Protein AF-A0A2P7YRA6-F1 (afdb_monomer_lite)

Organism: NCBI:txid40998

Foldseek 3Di:
DDKDWFADPPDDDDDDFDLVVVRNWTKIWDKDQDPPVPFQKIWIWMWTADPVPGIDIDIDMAGEDECPDPLLVCLLVLVLVSNVVCVVVVVDALRYAYDPPRHGSLNSNPVVHLPSLVSNLSSVVSPRDDDPVSLVSLVVCVLVVVDDPVSVVSCCSSPVPDPDDVVSNVVDDPLVCVVSVVDPDDNVVVVVVVVVVVVVVVVVVVVD

Sequence (208 aa):
MFVGYTGLPVLNKSCDFRGCRERQVPSANFEYWFPWWFASMNLKMCFKYLSSSGPQLQLSTTRRVPDTAQSISFAMQGNVEGLKYLFSQGLASPRDVSDSRGYSLMRWALYGGMHRYPTVKFLIDSGAPVDDISYENVWNFLFRGKCNEREQFGLRCITERGEGDWVEEQNFPLVHRIVFGLSSKLLAVELDETQRQSISLMSKAEQL

Secondary structure (DSSP, 8-state):
-EEEEE--TT------SHHHHHHTS-EEEEEEE--TTT-SEEEEEEEEEETTTEEEEEEEEEEEE-TT-HHHHHHHHT-HHHHHHHHHTTS--TT-EETTT--BHHHHHHHT-GGGHHHHHHHHHTT----HHHHHHHHHHHHTT-S-HHHHHHTHHHHTT-SS-HHHHTT--HHHHHHTTS--S-HHHHHHHHHHHHHHHHHHHTT-

Structure (mmCIF, N/CA/C/O backbone):
data_AF-A0A2P7YRA6-F1
#
_entry.id   AF-A0A2P7YRA6-F1
#
loop_
_atom_site.group_PDB
_atom_site.id
_atom_site.type_symbol
_atom_site.label_atom_id
_atom_site.label_alt_id
_atom_site.label_comp_id
_atom_site.label_asym_id
_atom_site.label_entity_id
_atom_site.label_seq_id
_atom_site.pdbx_PDB_ins_code
_atom_site.Cartn_x
_atom_site.Cartn_y
_atom_site.Cartn_z
_atom_site.occupancy
_atom_site.B_iso_or_equiv
_atom_site.auth_seq_id
_atom_site.auth_comp_id
_atom_site.auth_asym_id
_atom_site.auth_atom_id
_atom_site.pdbx_PDB_model_num
ATOM 1 N N . MET A 1 1 ? 12.469 -15.347 4.961 1.00 55.50 1 MET A N 1
ATOM 2 C CA . MET A 1 1 ? 11.304 -16.255 4.999 1.00 55.50 1 MET A CA 1
ATOM 3 C C . MET A 1 1 ? 10.421 -15.754 6.118 1.00 55.50 1 MET A C 1
ATOM 5 O O . MET A 1 1 ? 10.886 -15.722 7.251 1.00 55.50 1 MET A O 1
ATOM 9 N N . PHE A 1 2 ? 9.227 -15.273 5.789 1.00 65.44 2 PHE A N 1
ATOM 10 C CA . PHE A 1 2 ? 8.259 -14.789 6.770 1.00 65.44 2 PHE A CA 1
ATOM 11 C C . PHE A 1 2 ? 7.057 -15.730 6.749 1.00 65.44 2 PHE A C 1
ATOM 13 O O . PHE A 1 2 ? 6.540 -16.060 5.681 1.00 65.44 2 PHE A O 1
ATOM 20 N N . VAL A 1 3 ? 6.653 -16.199 7.928 1.00 67.56 3 VAL A N 1
ATOM 21 C CA . VAL A 1 3 ? 5.486 -17.067 8.106 1.00 67.56 3 VAL A CA 1
ATOM 22 C C . VAL A 1 3 ? 4.534 -16.351 9.048 1.00 67.56 3 VAL A C 1
ATOM 24 O O . VAL A 1 3 ? 4.906 -16.033 10.176 1.00 67.56 3 VAL A O 1
ATOM 27 N N . GLY A 1 4 ? 3.326 -16.073 8.569 1.00 64.44 4 GLY A N 1
ATOM 28 C CA . GLY A 1 4 ? 2.242 -15.499 9.356 1.00 64.44 4 GLY A CA 1
ATOM 29 C C . GLY A 1 4 ? 1.054 -16.450 9.389 1.00 64.44 4 GLY A C 1
ATOM 30 O O . GLY A 1 4 ? 0.780 -17.144 8.411 1.00 64.44 4 GLY A O 1
ATOM 31 N N . TYR A 1 5 ? 0.333 -16.484 10.502 1.00 63.09 5 TYR A N 1
ATOM 32 C CA . TYR A 1 5 ? -0.915 -17.231 10.628 1.00 63.09 5 TYR A CA 1
ATOM 33 C C . TYR A 1 5 ? -1.928 -16.411 11.429 1.00 63.09 5 TYR A C 1
ATOM 35 O O . TYR A 1 5 ? -1.548 -15.650 12.319 1.00 63.09 5 TYR A O 1
ATOM 43 N N . THR A 1 6 ? -3.213 -16.565 11.122 1.00 65.00 6 THR A N 1
ATOM 44 C CA . THR A 1 6 ? -4.323 -15.951 11.866 1.00 65.00 6 THR A CA 1
ATOM 45 C C . THR A 1 6 ? -5.430 -16.979 12.092 1.00 65.00 6 THR A C 1
ATOM 47 O O . THR A 1 6 ? -5.671 -17.823 11.233 1.00 65.00 6 THR A O 1
ATOM 50 N N . GLY A 1 7 ? -6.105 -16.912 13.245 1.00 56.12 7 GLY A N 1
ATOM 51 C CA . GLY A 1 7 ? -7.228 -17.800 13.580 1.00 56.12 7 GLY A CA 1
ATOM 52 C C . GLY A 1 7 ? -6.799 -19.221 13.965 1.00 56.12 7 GLY A C 1
ATOM 53 O O . GLY A 1 7 ? -6.964 -20.160 13.191 1.00 56.12 7 GLY A O 1
ATOM 54 N N . LEU A 1 8 ? -6.260 -19.399 15.179 1.00 55.97 8 LEU A N 1
ATOM 55 C CA . LEU A 1 8 ? -6.007 -20.733 15.738 1.00 55.97 8 LEU A CA 1
ATOM 56 C C . LEU A 1 8 ? -7.349 -21.434 16.045 1.00 55.97 8 LEU A C 1
ATOM 58 O O . LEU A 1 8 ? -8.126 -20.901 16.837 1.00 55.97 8 LEU A O 1
ATOM 62 N N . PRO A 1 9 ? -7.618 -22.643 15.514 1.00 51.62 9 PRO A N 1
ATOM 63 C CA . PRO A 1 9 ? -8.909 -23.323 15.676 1.00 51.62 9 PRO A CA 1
ATOM 64 C C . PRO A 1 9 ? -9.194 -23.842 17.099 1.00 51.62 9 PRO A C 1
ATOM 66 O O . PRO A 1 9 ? -10.286 -24.336 17.357 1.00 51.62 9 PRO A O 1
ATOM 69 N N . VAL A 1 10 ? -8.237 -23.754 18.031 1.00 54.09 10 VAL A N 1
ATOM 70 C CA . VAL A 1 10 ? -8.306 -24.445 19.336 1.00 54.09 10 VAL A CA 1
ATOM 71 C C . VAL A 1 10 ? -8.899 -23.574 20.460 1.00 54.09 10 VAL A C 1
ATOM 73 O O . VAL A 1 10 ? -9.378 -24.104 21.456 1.00 54.09 10 VAL A O 1
ATOM 76 N N . LEU A 1 11 ? -8.927 -22.245 20.309 1.00 53.97 11 LEU A N 1
ATOM 77 C CA . LEU A 1 11 ? -9.443 -21.302 21.315 1.00 53.97 11 LEU A CA 1
ATOM 78 C C . LEU A 1 11 ? -10.279 -20.219 20.628 1.00 53.97 11 LEU A C 1
ATOM 80 O O . LEU A 1 11 ? -9.812 -19.110 20.368 1.00 53.97 11 LEU A O 1
ATOM 84 N N . ASN A 1 12 ? -11.529 -20.553 20.314 1.00 52.78 12 ASN A N 1
ATOM 85 C CA . ASN A 1 12 ? -12.456 -19.601 19.717 1.00 52.78 12 ASN A CA 1
ATOM 86 C C . ASN A 1 12 ? -13.061 -18.719 20.824 1.00 52.78 12 ASN A C 1
ATOM 88 O O . ASN A 1 12 ? -13.950 -19.153 21.554 1.00 52.78 12 ASN A O 1
ATOM 92 N N . LYS A 1 13 ? -12.549 -17.495 21.000 1.00 59.62 13 LYS A N 1
ATOM 93 C CA . LYS A 1 13 ? -13.205 -16.499 21.862 1.00 59.62 13 LYS A CA 1
ATOM 94 C C . LYS A 1 13 ? -14.437 -15.953 21.137 1.00 59.62 13 LYS A C 1
ATOM 96 O O . LYS A 1 13 ? -14.357 -15.653 19.945 1.00 59.62 13 LYS A O 1
ATOM 101 N N . SER A 1 14 ? -15.560 -15.812 21.846 1.00 58.25 14 SER A N 1
ATOM 102 C CA . SER A 1 14 ? -16.738 -15.118 21.315 1.00 58.25 14 SER A CA 1
ATOM 103 C C . SER A 1 14 ? -16.337 -13.696 20.940 1.00 58.25 14 SER A C 1
ATOM 105 O O . SER A 1 14 ? -15.700 -13.003 21.736 1.00 58.25 14 SER A O 1
ATOM 107 N N . CYS A 1 15 ? -16.650 -13.291 19.712 1.00 63.59 15 CYS A N 1
ATOM 108 C CA . CYS A 1 15 ? -16.352 -11.950 19.248 1.00 63.59 15 CYS A CA 1
ATOM 109 C C . CYS A 1 15 ? -17.615 -11.219 18.831 1.00 63.59 15 CYS A C 1
ATOM 111 O O . CYS A 1 15 ? -18.355 -11.664 17.948 1.00 63.59 15 CYS A O 1
ATOM 113 N N . ASP A 1 16 ? -17.816 -10.074 19.473 1.00 66.94 16 ASP A N 1
ATOM 114 C CA . ASP A 1 16 ? -19.081 -9.350 19.426 1.00 66.94 16 ASP A CA 1
ATOM 115 C C . ASP A 1 16 ? -19.088 -8.242 18.365 1.00 66.94 16 ASP A C 1
ATOM 117 O O . ASP A 1 16 ? -20.146 -7.708 18.044 1.00 66.94 16 ASP A O 1
ATOM 121 N N . PHE A 1 17 ? -17.935 -7.927 17.760 1.00 66.44 17 PHE A N 1
ATOM 122 C CA . PHE A 1 17 ? -17.820 -6.889 16.733 1.00 66.44 17 PHE A CA 1
ATOM 123 C C . PHE A 1 17 ? -17.357 -7.430 15.374 1.00 66.44 17 PHE A C 1
ATOM 125 O O . PHE A 1 17 ? -16.643 -8.434 15.269 1.00 66.44 17 PHE A O 1
ATOM 132 N N . ARG A 1 18 ? -17.788 -6.746 14.308 1.00 58.38 18 ARG A N 1
ATOM 133 C CA . ARG A 1 18 ? -17.669 -7.203 12.916 1.00 58.38 18 ARG A CA 1
ATOM 134 C C . ARG A 1 18 ? -16.219 -7.394 12.458 1.00 58.38 18 ARG A C 1
ATOM 136 O O . ARG A 1 18 ? -15.905 -8.459 11.936 1.00 58.38 18 ARG A O 1
ATOM 143 N N . GLY A 1 19 ? -15.335 -6.431 12.731 1.00 61.72 19 GLY A N 1
ATOM 144 C CA . GLY A 1 19 ? -13.921 -6.508 12.329 1.00 61.72 19 GLY A CA 1
ATOM 145 C C . GLY A 1 19 ? -13.171 -7.701 12.936 1.00 61.72 19 GLY A C 1
ATOM 146 O O . GLY A 1 19 ? -12.272 -8.270 12.323 1.00 61.72 19 GLY A O 1
ATOM 147 N N . CYS A 1 20 ? -13.578 -8.162 14.119 1.00 66.62 20 CYS A N 1
ATOM 148 C CA . CYS A 1 20 ? -13.029 -9.380 14.706 1.00 66.62 20 CYS A CA 1
ATOM 149 C C . CYS A 1 20 ? -13.561 -10.655 14.049 1.00 66.62 20 CYS A C 1
ATOM 151 O O . CYS A 1 20 ? -12.804 -11.604 13.857 1.00 66.62 20 CYS A O 1
ATOM 153 N N . ARG A 1 21 ? -14.848 -10.682 13.683 1.00 63.88 21 ARG A N 1
ATOM 154 C CA . ARG A 1 21 ? -15.473 -11.838 13.026 1.00 63.88 21 ARG A CA 1
ATOM 155 C C . ARG A 1 21 ? -14.831 -12.125 11.665 1.00 63.88 21 ARG A C 1
ATOM 157 O O . ARG A 1 21 ? -14.620 -13.285 11.331 1.00 63.88 21 ARG A O 1
ATOM 164 N N . GLU A 1 22 ? -14.450 -11.084 10.927 1.00 62.03 22 GLU A N 1
ATOM 165 C CA . GLU A 1 22 ? -13.704 -11.212 9.665 1.00 62.03 22 GLU A CA 1
ATOM 166 C C . GLU A 1 22 ? -12.259 -11.712 9.891 1.00 62.03 22 GLU A C 1
ATOM 168 O O . GLU A 1 22 ? -11.755 -12.525 9.117 1.00 62.03 22 GLU A O 1
ATOM 173 N N . ARG A 1 23 ? -11.618 -11.341 11.011 1.00 62.38 23 ARG A N 1
ATOM 174 C CA . ARG A 1 23 ? -10.273 -11.822 11.399 1.00 62.38 23 ARG A CA 1
ATOM 175 C C . ARG A 1 23 ? -10.234 -13.251 11.962 1.00 62.38 23 ARG A C 1
ATOM 177 O O . ARG A 1 23 ? -9.147 -13.808 12.112 1.00 62.38 23 ARG A O 1
ATOM 184 N N . GLN A 1 24 ? -11.383 -13.858 12.267 1.00 64.88 24 GLN A N 1
ATOM 185 C CA . GLN A 1 24 ? -11.471 -15.251 12.729 1.00 64.88 24 GLN A CA 1
ATOM 186 C C . GLN A 1 24 ? -11.354 -16.283 11.601 1.00 64.88 24 GLN A C 1
ATOM 188 O O . GLN A 1 24 ? -11.216 -17.471 11.890 1.00 64.88 24 GLN A O 1
ATOM 193 N N . VAL A 1 25 ? -11.382 -15.858 10.332 1.00 69.50 25 VAL A N 1
ATOM 194 C CA . VAL A 1 25 ? -11.149 -16.753 9.194 1.00 69.50 25 VAL A CA 1
ATOM 195 C C . VAL A 1 25 ? -9.736 -17.342 9.314 1.00 69.50 25 VAL A C 1
ATOM 197 O O . VAL A 1 25 ? -8.763 -16.578 9.287 1.00 69.50 25 VAL A O 1
ATOM 200 N N . PRO A 1 26 ? -9.587 -18.676 9.443 1.00 74.38 26 PRO A N 1
ATOM 201 C CA . PRO A 1 26 ? -8.275 -19.298 9.527 1.00 74.38 26 PRO A CA 1
ATOM 202 C C . PRO A 1 26 ? -7.495 -18.994 8.252 1.00 74.38 26 PRO A C 1
ATOM 204 O O . PRO A 1 26 ? -7.948 -19.324 7.147 1.00 74.38 26 PRO A O 1
ATOM 207 N N . SER A 1 27 ? -6.335 -18.356 8.400 1.00 80.62 27 SER A N 1
ATOM 208 C CA . SER A 1 27 ? -5.453 -18.069 7.276 1.00 80.62 27 SER A CA 1
ATOM 209 C C . SER A 1 27 ? -3.991 -18.358 7.592 1.00 80.62 27 SER A C 1
ATOM 211 O O . SER A 1 27 ? -3.525 -18.161 8.715 1.00 80.62 27 SER A O 1
ATOM 213 N N . ALA A 1 28 ? -3.263 -18.843 6.590 1.00 82.94 28 ALA A N 1
ATOM 214 C CA . ALA A 1 28 ? -1.827 -19.058 6.645 1.00 82.94 28 ALA A CA 1
ATOM 215 C C . ALA A 1 28 ? -1.171 -18.326 5.474 1.00 82.94 28 ALA A C 1
ATOM 217 O O . ALA A 1 28 ? -1.505 -18.559 4.313 1.00 82.94 28 ALA A O 1
ATOM 218 N N . ASN A 1 29 ? -0.230 -17.442 5.791 1.00 83.94 29 ASN A N 1
ATOM 219 C CA . ASN A 1 29 ? 0.510 -16.640 4.831 1.00 83.94 29 ASN A CA 1
ATOM 220 C C . ASN A 1 29 ? 1.977 -17.053 4.859 1.00 83.94 29 ASN A C 1
ATOM 222 O O . ASN A 1 29 ? 2.645 -17.001 5.894 1.00 83.94 29 ASN A O 1
ATOM 226 N N . PHE A 1 30 ? 2.481 -17.440 3.699 1.00 85.75 30 PHE A N 1
ATOM 227 C CA . PHE A 1 30 ? 3.855 -17.844 3.499 1.00 85.75 30 PHE A CA 1
ATOM 228 C C . PHE A 1 30 ? 4.514 -16.929 2.478 1.00 85.75 30 PHE A C 1
ATOM 230 O O . PHE A 1 30 ? 4.069 -16.839 1.335 1.00 85.75 30 PHE A O 1
ATOM 237 N N . GLU A 1 31 ? 5.593 -16.267 2.883 1.00 88.81 31 GLU A N 1
ATOM 238 C CA . GLU A 1 31 ? 6.367 -15.402 2.006 1.00 88.81 31 GLU A CA 1
ATOM 239 C C . GLU A 1 31 ? 7.835 -15.840 1.963 1.00 88.81 31 GLU A C 1
ATOM 241 O O . GLU A 1 31 ? 8.574 -15.809 2.960 1.00 88.81 31 GLU A O 1
ATOM 246 N N . TYR A 1 32 ? 8.270 -16.229 0.766 1.00 87.50 32 TYR A N 1
ATOM 247 C CA . TYR A 1 32 ? 9.638 -16.629 0.483 1.00 87.50 32 TYR A CA 1
ATOM 248 C C . TYR A 1 32 ? 10.317 -15.646 -0.457 1.00 87.50 32 TYR A C 1
ATOM 250 O O . TYR A 1 32 ? 9.776 -15.256 -1.491 1.00 87.50 32 TYR A O 1
ATOM 258 N N . TRP A 1 33 ? 11.520 -15.248 -0.064 1.00 88.12 33 TRP A N 1
ATOM 259 C CA . TRP A 1 33 ? 12.344 -14.305 -0.798 1.00 88.12 33 TRP A CA 1
ATOM 260 C C . TRP A 1 33 ? 13.478 -15.095 -1.417 1.00 88.12 33 TRP A C 1
ATOM 262 O O . TRP A 1 33 ? 14.293 -15.667 -0.689 1.00 88.12 33 TRP A O 1
ATOM 272 N N . PHE A 1 34 ? 13.513 -15.148 -2.745 1.00 86.19 34 PHE A N 1
ATOM 273 C CA . PHE A 1 34 ? 14.580 -15.860 -3.425 1.00 86.19 34 PHE A CA 1
ATOM 274 C C . PHE A 1 34 ? 15.905 -15.102 -3.260 1.00 86.19 34 PHE A C 1
ATOM 276 O O . PHE A 1 34 ? 15.927 -13.865 -3.285 1.00 86.19 34 PHE A O 1
ATOM 283 N N . PRO A 1 35 ? 17.026 -15.819 -3.075 1.00 84.12 35 PRO A N 1
ATOM 284 C CA . PRO A 1 35 ? 18.340 -15.215 -3.186 1.00 84.12 35 PRO A CA 1
ATOM 285 C C . PRO A 1 35 ? 18.538 -14.605 -4.577 1.00 84.12 35 PRO A C 1
ATOM 287 O O . PRO A 1 35 ? 18.148 -15.192 -5.586 1.00 84.12 35 PRO A O 1
ATOM 290 N N . TRP A 1 36 ? 19.231 -13.471 -4.629 1.00 77.75 36 TRP A N 1
ATOM 291 C CA . TRP A 1 36 ? 19.538 -12.728 -5.857 1.00 77.75 36 TRP A CA 1
ATOM 292 C C . TRP A 1 36 ? 20.199 -13.545 -6.985 1.00 77.75 36 TRP A C 1
ATOM 294 O O . TRP A 1 36 ? 19.990 -13.238 -8.151 1.00 77.75 36 TRP A O 1
ATOM 304 N N . TRP A 1 37 ? 20.961 -14.595 -6.659 1.00 82.81 37 TRP A N 1
ATOM 305 C CA . TRP A 1 37 ? 21.647 -15.459 -7.626 1.00 82.81 37 TRP A CA 1
ATOM 306 C C . TRP A 1 37 ? 20.709 -16.473 -8.285 1.00 82.81 37 TRP A C 1
ATOM 308 O O . TRP A 1 37 ? 21.060 -17.054 -9.307 1.00 82.81 37 TRP A O 1
ATOM 318 N N . PHE A 1 38 ? 19.536 -16.705 -7.692 1.00 85.44 38 PHE A N 1
ATOM 319 C CA . PHE A 1 38 ? 18.548 -17.656 -8.183 1.00 85.44 38 PHE A CA 1
ATOM 320 C C . PHE A 1 38 ? 17.412 -16.940 -8.914 1.00 85.44 38 PHE A C 1
ATOM 322 O O . PHE A 1 38 ? 17.133 -17.240 -10.071 1.00 85.44 38 PHE A O 1
ATOM 329 N N . ALA A 1 39 ? 16.758 -15.983 -8.246 1.00 83.31 39 ALA A N 1
ATOM 330 C CA . ALA A 1 39 ? 15.678 -15.193 -8.829 1.00 83.31 39 ALA A CA 1
ATOM 331 C C . ALA A 1 39 ? 15.464 -13.878 -8.064 1.00 83.31 39 ALA A C 1
ATOM 333 O O . ALA A 1 39 ? 15.378 -13.868 -6.837 1.00 83.31 39 ALA A O 1
ATOM 334 N N . SER A 1 40 ? 15.274 -12.770 -8.783 1.00 86.44 40 SER A N 1
ATOM 335 C CA . SER A 1 40 ? 14.876 -11.472 -8.210 1.00 86.44 40 SER A CA 1
ATOM 336 C C . SER A 1 40 ? 13.355 -11.382 -8.045 1.00 86.44 40 SER A C 1
ATOM 338 O O . SER A 1 40 ? 12.680 -10.545 -8.649 1.00 86.44 40 SER A O 1
ATOM 340 N N . MET A 1 41 ? 12.793 -12.292 -7.252 1.00 86.81 41 MET A N 1
ATOM 341 C CA . MET A 1 41 ? 11.348 -12.443 -7.077 1.00 86.81 41 MET A CA 1
ATOM 342 C C . MET A 1 41 ? 11.011 -12.844 -5.639 1.00 86.81 41 MET A C 1
ATOM 344 O O . MET A 1 41 ? 11.821 -13.469 -4.954 1.00 86.81 41 MET A O 1
ATOM 348 N N . ASN A 1 42 ? 9.793 -12.530 -5.202 1.00 86.31 42 ASN A N 1
ATOM 349 C CA . ASN A 1 42 ? 9.195 -13.114 -4.004 1.00 86.31 42 ASN A CA 1
ATOM 350 C C . ASN A 1 42 ? 8.020 -14.008 -4.379 1.00 86.31 42 ASN A C 1
ATOM 352 O O . ASN A 1 42 ? 7.263 -13.697 -5.301 1.00 86.31 42 ASN A O 1
ATOM 356 N N . LEU A 1 43 ? 7.868 -15.094 -3.628 1.00 89.06 43 LEU A N 1
ATOM 357 C CA . LEU A 1 43 ? 6.738 -16.007 -3.695 1.00 89.06 43 LEU A CA 1
ATOM 358 C C . LEU A 1 43 ? 5.873 -15.805 -2.456 1.00 89.06 43 LEU A C 1
ATOM 360 O O . LEU A 1 43 ? 6.345 -16.001 -1.337 1.00 89.06 43 LEU A O 1
ATOM 364 N N . LYS A 1 44 ? 4.615 -15.427 -2.661 1.00 88.69 44 LYS A N 1
ATOM 365 C CA . LYS A 1 44 ? 3.610 -15.280 -1.611 1.00 88.69 44 LYS A CA 1
ATOM 366 C C . LYS A 1 44 ? 2.516 -16.317 -1.823 1.00 88.69 44 LYS A C 1
ATOM 368 O O . LYS A 1 44 ? 1.844 -16.310 -2.855 1.00 88.69 44 LYS A O 1
ATOM 373 N N . MET A 1 45 ? 2.339 -17.193 -0.845 1.00 87.88 45 MET A N 1
ATOM 374 C CA . MET A 1 45 ? 1.230 -18.137 -0.771 1.00 87.88 45 MET A CA 1
ATOM 375 C C . MET A 1 45 ? 0.314 -17.730 0.376 1.00 87.88 45 MET A C 1
ATOM 377 O O . MET A 1 45 ? 0.777 -17.537 1.496 1.00 87.88 45 MET A O 1
ATOM 381 N N . CYS A 1 46 ? -0.977 -17.617 0.104 1.00 87.25 46 CYS A N 1
ATOM 382 C CA . CYS A 1 46 ? -2.001 -17.361 1.104 1.00 87.25 46 CYS A CA 1
ATOM 383 C C . CYS A 1 46 ? -3.024 -18.492 1.047 1.00 87.25 46 CYS A C 1
ATOM 385 O O . CYS A 1 46 ? -3.603 -18.763 -0.004 1.00 87.25 46 CYS A O 1
ATOM 387 N N . PHE A 1 47 ? -3.230 -19.162 2.172 1.00 87.19 47 PHE A N 1
ATOM 388 C CA . PHE A 1 47 ? -4.264 -20.166 2.351 1.00 87.19 47 PHE A CA 1
ATOM 389 C C . PHE A 1 47 ? -5.336 -19.593 3.272 1.00 87.19 47 PHE A C 1
ATOM 391 O O . PHE A 1 47 ? -5.010 -19.140 4.366 1.00 87.19 47 PHE A O 1
ATOM 398 N N . LYS A 1 48 ? -6.598 -19.602 2.844 1.00 85.25 48 LYS A N 1
ATOM 399 C CA . LYS A 1 48 ? -7.753 -19.129 3.621 1.00 85.25 48 LYS A CA 1
ATOM 400 C C . LYS A 1 48 ? -8.833 -20.200 3.622 1.00 85.25 48 LYS A C 1
ATOM 402 O O . LYS A 1 48 ? -9.064 -20.829 2.594 1.00 85.25 48 LYS A O 1
ATOM 407 N N . TYR A 1 49 ? -9.530 -20.386 4.737 1.00 82.06 49 TYR A N 1
ATOM 408 C CA . TYR A 1 49 ? -10.694 -21.274 4.794 1.00 82.06 49 TYR A CA 1
ATOM 409 C C . TYR A 1 49 ? -11.973 -20.477 5.041 1.00 82.06 49 TYR A C 1
ATOM 411 O O . TYR A 1 49 ? -12.220 -20.027 6.156 1.00 82.06 49 TYR A O 1
ATOM 419 N N . LEU A 1 50 ? -12.790 -20.306 4.001 1.00 79.31 50 LEU A N 1
ATOM 420 C CA . LEU A 1 50 ? -14.046 -19.560 4.077 1.00 79.31 50 LEU A CA 1
ATOM 421 C C . LEU A 1 50 ? -15.222 -20.531 4.185 1.00 79.31 50 LEU A C 1
ATOM 423 O O . LEU A 1 50 ? -15.413 -21.364 3.305 1.00 79.31 50 LEU A O 1
ATOM 427 N N . SER A 1 51 ? -16.073 -20.384 5.201 1.00 74.88 51 SER A N 1
ATOM 428 C CA . SER A 1 51 ? -17.237 -21.267 5.392 1.00 74.88 51 SER A CA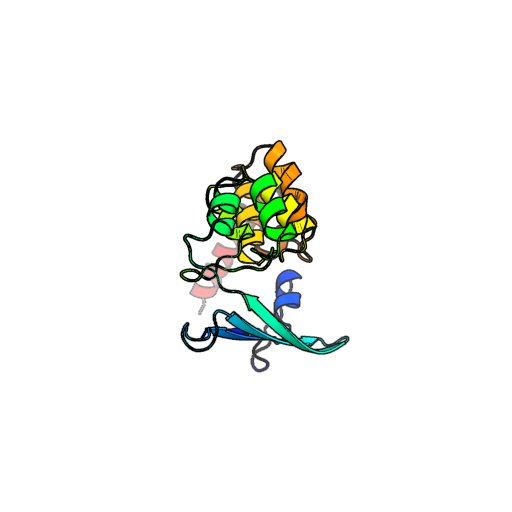 1
ATOM 429 C C . SER A 1 51 ? -18.214 -21.268 4.208 1.00 74.88 51 SER A C 1
ATOM 431 O O . SER A 1 51 ? -18.915 -22.250 3.994 1.00 74.88 51 SER A O 1
ATOM 433 N N . SER A 1 52 ? -18.263 -20.181 3.432 1.00 78.81 52 SER A N 1
ATOM 434 C CA . SER A 1 52 ? -19.147 -20.035 2.269 1.00 78.81 52 SER A CA 1
ATOM 435 C C . SER A 1 52 ? -18.577 -20.608 0.969 1.00 78.81 52 SER A C 1
ATOM 437 O O . SER A 1 52 ? -19.345 -20.950 0.077 1.00 78.81 52 SER A O 1
ATOM 439 N N . SER A 1 53 ? -17.248 -20.670 0.832 1.00 81.38 53 SER A N 1
ATOM 440 C CA . SER A 1 53 ? -16.564 -20.964 -0.443 1.00 81.38 53 SER A CA 1
ATOM 441 C C . SER A 1 53 ? -15.516 -22.080 -0.340 1.00 81.38 53 SER A C 1
ATOM 443 O O . SER A 1 53 ? -14.892 -22.428 -1.339 1.00 81.38 53 SER A O 1
ATOM 445 N N . GLY A 1 54 ? -15.312 -22.646 0.852 1.00 84.19 54 GLY A N 1
ATOM 446 C CA . GLY A 1 54 ? -14.320 -23.683 1.120 1.00 84.19 54 GLY A CA 1
ATOM 447 C C . GLY A 1 54 ? -12.875 -23.162 1.228 1.00 84.19 54 GLY A C 1
ATOM 448 O O . GLY A 1 54 ? -12.651 -21.967 1.459 1.00 84.19 54 GLY A O 1
ATOM 449 N N . PRO A 1 55 ? -11.874 -24.060 1.113 1.00 86.69 55 PRO A N 1
ATOM 450 C CA . PRO A 1 55 ? -10.464 -23.688 1.136 1.00 86.69 55 PRO A CA 1
ATOM 451 C C . PRO A 1 55 ? -10.074 -22.933 -0.140 1.00 86.69 55 PRO A C 1
ATOM 453 O O . PRO A 1 55 ? -10.309 -23.399 -1.253 1.00 86.69 55 PRO A O 1
ATOM 456 N N . GLN A 1 56 ? -9.422 -21.789 0.026 1.00 88.50 56 GLN A N 1
ATOM 457 C CA . GLN A 1 56 ? -8.858 -20.984 -1.048 1.00 88.50 56 GLN A CA 1
ATOM 458 C C . GLN A 1 56 ? -7.340 -20.921 -0.909 1.00 88.50 56 GLN A C 1
ATOM 460 O O . GLN A 1 56 ? -6.813 -20.602 0.157 1.00 88.50 56 GLN A O 1
ATOM 465 N N . LEU A 1 57 ? -6.644 -21.200 -2.010 1.00 87.31 57 LEU A N 1
ATOM 466 C CA . LEU A 1 57 ? -5.203 -21.025 -2.130 1.00 87.31 57 LEU A CA 1
ATOM 467 C C . LEU A 1 57 ? -4.926 -19.930 -3.157 1.00 87.31 57 LEU A C 1
ATOM 469 O O . LEU A 1 57 ? -5.281 -20.060 -4.327 1.00 87.31 57 LEU A O 1
ATOM 473 N N . GLN A 1 58 ? -4.259 -18.869 -2.723 1.00 89.44 58 GLN A N 1
ATOM 474 C CA . GLN A 1 58 ? -3.790 -17.800 -3.586 1.00 89.44 58 GLN A CA 1
ATOM 475 C C . GLN A 1 58 ? -2.270 -17.859 -3.685 1.00 89.44 58 GLN A C 1
ATOM 477 O O . GLN A 1 58 ? -1.558 -17.748 -2.687 1.00 89.44 58 GLN A O 1
ATOM 482 N N . LEU A 1 59 ? -1.778 -18.006 -4.913 1.00 89.44 59 LEU A N 1
ATOM 483 C CA . LEU A 1 59 ? -0.363 -17.923 -5.241 1.00 89.44 59 LEU A CA 1
ATOM 484 C C . LEU A 1 59 ? -0.100 -16.601 -5.955 1.00 89.44 59 LEU A C 1
ATOM 486 O O . LEU A 1 59 ? -0.761 -16.279 -6.940 1.00 89.44 59 LEU A O 1
ATOM 490 N N . SER A 1 60 ? 0.874 -15.839 -5.474 1.00 87.12 60 SER A N 1
ATOM 491 C CA . SER A 1 60 ? 1.300 -14.609 -6.130 1.00 87.12 60 SER A CA 1
ATOM 492 C C . SER A 1 60 ? 2.812 -14.485 -6.138 1.00 87.12 60 SER A C 1
ATOM 494 O O . SER A 1 60 ? 3.510 -14.922 -5.220 1.00 87.12 60 SER A O 1
ATOM 496 N N . THR A 1 61 ? 3.314 -13.884 -7.206 1.00 87.69 61 THR A N 1
ATOM 497 C CA . THR A 1 61 ? 4.720 -13.555 -7.359 1.00 87.69 61 THR A CA 1
ATOM 498 C C . THR A 1 61 ? 4.873 -12.057 -7.541 1.00 87.69 61 THR A C 1
ATOM 500 O O . THR A 1 61 ? 4.069 -11.405 -8.210 1.00 87.69 61 THR A O 1
ATOM 503 N N . THR A 1 62 ? 5.905 -11.493 -6.924 1.00 88.19 62 THR A N 1
ATOM 504 C CA . THR A 1 62 ? 6.243 -10.076 -7.091 1.00 88.19 62 THR A CA 1
ATOM 505 C C . THR A 1 62 ? 7.690 -9.950 -7.508 1.00 88.19 62 THR A C 1
ATOM 507 O O . THR A 1 62 ? 8.576 -10.527 -6.872 1.00 88.19 62 THR A O 1
ATOM 510 N N . ARG A 1 63 ? 7.931 -9.183 -8.569 1.00 91.12 63 ARG A N 1
ATOM 511 C CA . ARG A 1 63 ? 9.279 -8.831 -8.998 1.00 91.12 63 ARG A CA 1
ATOM 512 C C . ARG A 1 63 ? 9.921 -7.924 -7.955 1.00 91.12 63 ARG A C 1
ATOM 514 O O . ARG A 1 63 ? 9.289 -6.992 -7.454 1.00 91.12 63 ARG A O 1
ATOM 521 N N . ARG A 1 64 ? 11.182 -8.208 -7.650 1.00 91.19 64 ARG A N 1
ATOM 522 C CA . ARG A 1 64 ? 11.999 -7.383 -6.773 1.00 91.19 64 ARG A CA 1
ATOM 523 C C . ARG A 1 64 ? 12.871 -6.437 -7.578 1.00 91.19 64 ARG A C 1
ATOM 525 O O . ARG A 1 64 ? 13.440 -6.831 -8.597 1.00 91.19 64 ARG A O 1
ATOM 532 N N . VAL A 1 65 ? 12.959 -5.197 -7.113 1.00 92.94 65 VAL A N 1
ATOM 533 C CA . VAL A 1 65 ? 13.788 -4.161 -7.726 1.00 92.94 65 VAL A CA 1
ATOM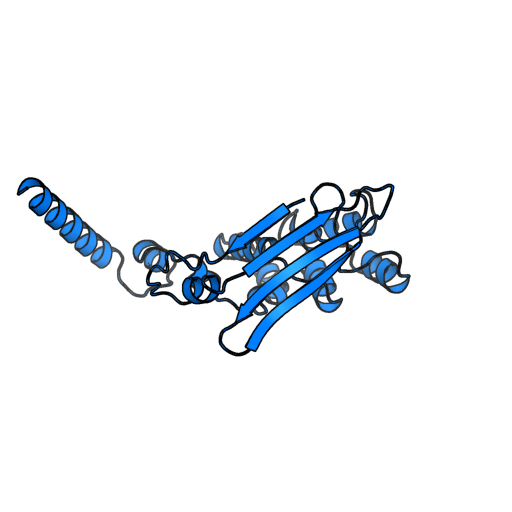 534 C C . VAL A 1 65 ? 14.706 -3.514 -6.682 1.00 92.94 65 VAL A C 1
ATOM 536 O O . VAL A 1 65 ? 14.294 -3.352 -5.528 1.00 92.94 65 VAL A O 1
ATOM 539 N N . PRO A 1 66 ? 15.927 -3.101 -7.067 1.00 92.12 66 PRO A N 1
ATOM 540 C CA . PRO A 1 66 ? 16.812 -2.361 -6.176 1.00 92.12 66 PRO A CA 1
ATOM 541 C C . PRO A 1 66 ? 16.165 -1.059 -5.707 1.00 92.12 66 PRO A C 1
ATOM 543 O O . PRO A 1 66 ? 15.455 -0.417 -6.477 1.00 92.12 66 PRO A O 1
ATOM 546 N N . ASP A 1 67 ? 16.481 -0.605 -4.494 1.00 90.69 67 ASP A N 1
ATOM 547 C CA . ASP A 1 67 ? 15.990 0.678 -3.958 1.00 90.69 67 ASP A CA 1
ATOM 548 C C . ASP A 1 67 ? 16.376 1.892 -4.834 1.00 90.69 67 ASP A C 1
ATOM 550 O O . ASP A 1 67 ? 15.732 2.936 -4.780 1.00 90.69 67 ASP A O 1
ATOM 554 N N . THR A 1 68 ? 17.414 1.752 -5.665 1.00 92.88 68 THR A N 1
ATOM 555 C CA . THR A 1 68 ? 17.876 2.758 -6.633 1.00 92.88 68 THR A CA 1
ATOM 556 C C . THR A 1 68 ? 17.127 2.721 -7.969 1.00 92.88 68 THR A C 1
ATOM 558 O O . THR A 1 68 ? 17.431 3.513 -8.863 1.00 92.88 68 THR A O 1
ATOM 561 N N . ALA A 1 69 ? 16.159 1.815 -8.139 1.00 94.81 69 ALA A N 1
ATOM 562 C CA . ALA A 1 69 ? 15.381 1.706 -9.365 1.00 94.81 69 ALA A CA 1
ATOM 563 C C . ALA A 1 69 ? 14.605 3.000 -9.658 1.00 94.81 69 ALA A C 1
ATOM 565 O O . ALA A 1 69 ? 14.024 3.627 -8.769 1.00 94.81 69 ALA A O 1
ATOM 566 N N . GLN A 1 70 ? 14.536 3.367 -10.941 1.00 96.50 70 GLN A N 1
ATOM 567 C CA . GLN A 1 70 ? 13.816 4.563 -11.392 1.00 96.50 70 GLN A CA 1
ATOM 568 C C . GLN A 1 70 ? 12.327 4.522 -11.027 1.00 96.50 70 GLN A C 1
ATOM 570 O O . GLN A 1 70 ? 11.743 5.554 -10.722 1.00 96.50 70 GLN A O 1
ATOM 575 N N . SER A 1 71 ? 11.708 3.338 -10.999 1.00 96.19 71 SER A N 1
ATOM 576 C CA . SER A 1 71 ? 10.313 3.193 -10.573 1.00 96.19 71 SER A CA 1
ATOM 577 C C . SER A 1 71 ? 10.100 3.621 -9.119 1.00 96.19 71 SER A C 1
ATOM 579 O O . SER A 1 71 ? 9.115 4.294 -8.823 1.00 96.19 71 SER A O 1
ATOM 581 N N . ILE A 1 72 ? 11.037 3.305 -8.220 1.00 95.81 72 ILE A N 1
ATOM 582 C CA . ILE A 1 72 ? 10.975 3.727 -6.815 1.00 95.81 72 ILE A CA 1
ATOM 583 C C . ILE A 1 72 ? 11.183 5.235 -6.707 1.00 95.81 72 ILE A C 1
ATOM 585 O O . ILE A 1 72 ? 10.384 5.914 -6.060 1.00 95.81 72 ILE A O 1
ATOM 589 N N . SER A 1 73 ? 12.207 5.779 -7.371 1.00 95.94 73 SER A N 1
ATOM 590 C CA . SER A 1 73 ? 12.475 7.219 -7.307 1.00 95.94 73 SER A CA 1
ATOM 591 C C . SER A 1 73 ? 11.310 8.034 -7.876 1.00 95.94 73 SER A C 1
ATOM 593 O O . SER A 1 73 ? 10.884 9.007 -7.252 1.00 95.94 73 SER A O 1
ATOM 595 N N . PHE A 1 74 ? 10.720 7.601 -8.993 1.00 97.06 74 PHE A N 1
ATOM 596 C CA . PHE A 1 74 ? 9.548 8.242 -9.583 1.00 97.06 74 PHE A CA 1
ATOM 597 C C . PHE A 1 74 ? 8.311 8.124 -8.695 1.00 97.06 74 PHE A C 1
ATOM 599 O O . PHE A 1 74 ? 7.587 9.110 -8.560 1.00 97.06 74 PHE A O 1
ATOM 606 N N . ALA A 1 75 ? 8.089 6.983 -8.035 1.00 96.44 75 ALA A N 1
ATOM 607 C CA . ALA A 1 75 ? 6.999 6.841 -7.073 1.00 96.44 75 ALA A CA 1
ATOM 608 C C . ALA A 1 75 ? 7.157 7.808 -5.886 1.00 96.44 75 ALA A C 1
ATOM 610 O O . ALA A 1 75 ? 6.224 8.546 -5.575 1.00 96.44 75 ALA A O 1
ATOM 611 N N . MET A 1 76 ? 8.349 7.884 -5.284 1.00 95.25 76 MET A N 1
ATOM 612 C CA . MET A 1 76 ? 8.637 8.802 -4.171 1.00 95.25 76 MET A CA 1
ATOM 613 C C . MET A 1 76 ? 8.506 10.282 -4.566 1.00 95.25 76 MET A C 1
ATOM 615 O O . MET A 1 76 ? 8.015 11.108 -3.794 1.00 95.25 76 MET A O 1
ATOM 619 N N . GLN A 1 77 ? 8.949 10.637 -5.774 1.00 95.38 77 GLN A N 1
ATOM 620 C CA . GLN A 1 77 ? 8.896 12.011 -6.288 1.00 95.38 77 GLN A CA 1
ATOM 621 C C . GLN A 1 77 ? 7.512 12.396 -6.826 1.00 95.38 77 GLN A C 1
ATOM 623 O O . GLN A 1 77 ? 7.245 13.576 -7.051 1.00 95.38 77 GLN A O 1
ATOM 628 N N . GLY A 1 78 ? 6.629 11.421 -7.031 1.00 95.69 78 GLY A N 1
ATOM 629 C CA . GLY A 1 78 ? 5.329 11.607 -7.657 1.00 95.69 78 GLY A CA 1
ATOM 630 C C . GLY A 1 78 ? 5.371 11.839 -9.169 1.00 95.69 78 GLY A C 1
ATOM 631 O O . GLY A 1 78 ? 4.481 12.484 -9.721 1.00 95.69 78 GLY A O 1
ATOM 632 N N . ASN A 1 79 ? 6.403 11.341 -9.852 1.00 97.00 79 ASN A N 1
ATOM 633 C CA . ASN A 1 79 ? 6.561 11.467 -11.299 1.00 97.00 79 ASN A CA 1
ATOM 634 C C . ASN A 1 79 ? 5.703 10.422 -12.039 1.00 97.00 79 ASN A C 1
ATOM 636 O O . ASN A 1 79 ? 6.173 9.345 -12.410 1.00 97.00 79 ASN A O 1
ATOM 640 N N . VAL A 1 80 ? 4.426 10.751 -12.244 1.00 97.44 80 VAL A N 1
ATOM 641 C CA . VAL A 1 80 ? 3.453 9.876 -12.921 1.00 97.44 80 VAL A CA 1
ATOM 642 C C . VAL A 1 80 ? 3.833 9.608 -14.376 1.00 97.44 80 VAL A C 1
ATOM 644 O O . VAL A 1 80 ? 3.721 8.474 -14.828 1.00 97.44 80 VAL A O 1
ATOM 647 N N . GLU A 1 81 ? 4.317 10.614 -15.103 1.00 97.88 81 GLU A N 1
ATOM 648 C CA . GLU A 1 81 ? 4.689 10.452 -16.514 1.00 97.88 81 GLU A CA 1
ATOM 649 C C . GLU A 1 81 ? 5.897 9.523 -16.681 1.00 97.88 81 GLU A C 1
ATOM 651 O O . GLU A 1 81 ? 5.897 8.647 -17.546 1.00 97.88 81 GLU A O 1
ATOM 656 N N . GLY A 1 82 ? 6.883 9.627 -15.786 1.00 97.50 82 GLY A N 1
ATOM 657 C CA . GLY A 1 82 ? 8.003 8.690 -15.731 1.00 97.50 82 GLY A CA 1
ATOM 658 C C . GLY A 1 82 ? 7.546 7.254 -15.460 1.00 97.50 82 GLY A C 1
ATOM 659 O O . GLY A 1 82 ? 8.007 6.326 -16.122 1.00 97.50 82 GLY A O 1
ATOM 660 N N . LEU A 1 83 ? 6.600 7.055 -14.536 1.00 97.69 83 LEU A N 1
ATOM 661 C CA . LEU A 1 83 ? 6.041 5.725 -14.269 1.00 97.69 83 LEU A CA 1
ATOM 662 C C . LEU A 1 83 ? 5.243 5.177 -15.457 1.00 97.69 83 LEU A C 1
ATOM 664 O O . LEU A 1 83 ? 5.435 4.018 -15.819 1.00 97.69 83 LEU A O 1
ATOM 668 N N . LYS A 1 84 ? 4.402 5.999 -16.100 1.00 97.75 84 LYS A N 1
ATOM 669 C CA . LYS A 1 84 ? 3.681 5.623 -17.328 1.00 97.75 84 LYS A CA 1
ATOM 670 C C . LYS A 1 84 ? 4.644 5.143 -18.405 1.00 97.75 84 LYS A C 1
ATOM 672 O O . LYS A 1 84 ? 4.418 4.089 -18.995 1.00 97.75 84 LYS A O 1
ATOM 677 N N . TYR A 1 85 ? 5.730 5.885 -18.622 1.00 97.81 85 TYR A N 1
ATOM 678 C CA . TYR A 1 85 ? 6.766 5.493 -19.569 1.00 97.81 85 TYR A CA 1
ATOM 679 C C . TYR A 1 85 ? 7.362 4.129 -19.200 1.00 97.81 85 TYR A C 1
ATOM 681 O O . TYR A 1 85 ? 7.309 3.208 -20.014 1.00 97.81 85 TYR A O 1
ATOM 689 N N . LEU A 1 86 ? 7.833 3.950 -17.960 1.00 97.25 86 LEU A N 1
ATOM 690 C CA . LEU A 1 86 ? 8.436 2.685 -17.524 1.00 97.25 86 LEU A CA 1
ATOM 691 C C . LEU A 1 86 ? 7.479 1.491 -17.643 1.00 97.25 86 LEU A C 1
ATOM 693 O O . LEU A 1 86 ? 7.910 0.415 -18.056 1.00 97.25 86 LEU A O 1
ATOM 697 N N . PHE A 1 87 ? 6.199 1.671 -17.308 1.00 96.75 87 PHE A N 1
ATOM 698 C CA . PHE A 1 87 ? 5.188 0.617 -17.425 1.00 96.75 87 PHE A CA 1
ATOM 699 C C . PHE A 1 87 ? 4.885 0.293 -18.890 1.00 96.75 87 PHE A C 1
ATOM 701 O O . PHE A 1 87 ? 4.825 -0.880 -19.249 1.00 96.75 87 PHE A O 1
ATOM 708 N N . SER A 1 88 ? 4.776 1.307 -19.758 1.00 96.69 88 SER A N 1
ATOM 709 C CA . SER A 1 88 ? 4.535 1.107 -21.196 1.00 96.69 88 SER A CA 1
ATOM 710 C C . SER A 1 88 ? 5.669 0.354 -21.897 1.00 96.69 88 SER A C 1
ATOM 712 O O . SER A 1 88 ? 5.421 -0.414 -22.820 1.00 96.69 88 SER A O 1
ATOM 714 N N . GLN A 1 89 ? 6.908 0.553 -21.436 1.00 96.56 89 GLN A N 1
ATOM 715 C CA . GLN A 1 89 ? 8.098 -0.108 -21.971 1.00 96.56 89 GLN A CA 1
ATOM 716 C C . GLN A 1 89 ? 8.385 -1.461 -21.296 1.00 96.56 89 GLN A C 1
ATOM 718 O O . GLN A 1 89 ? 9.379 -2.106 -21.619 1.00 96.56 89 GLN A O 1
ATOM 723 N N . GLY A 1 90 ? 7.570 -1.884 -20.321 1.00 93.56 90 GLY A N 1
ATOM 724 C CA . GLY A 1 90 ? 7.801 -3.115 -19.557 1.00 93.56 90 GLY A CA 1
ATOM 725 C C . GLY A 1 90 ? 9.055 -3.091 -18.670 1.00 93.56 90 GLY A C 1
ATOM 726 O O . GLY A 1 90 ? 9.518 -4.139 -18.228 1.00 93.56 90 GLY A O 1
ATOM 727 N N . LEU A 1 91 ? 9.618 -1.909 -18.393 1.00 94.06 91 LEU A N 1
ATOM 728 C CA . LEU A 1 91 ? 10.820 -1.735 -17.563 1.00 94.06 91 LEU A CA 1
ATOM 729 C C . LEU A 1 91 ? 10.501 -1.787 -16.058 1.00 94.06 91 LEU A C 1
ATOM 731 O O . LEU A 1 91 ? 11.352 -2.139 -15.230 1.00 94.06 91 LEU A O 1
ATOM 735 N N . ALA A 1 92 ? 9.263 -1.450 -15.703 1.00 95.56 92 ALA A N 1
ATOM 736 C CA . ALA A 1 92 ? 8.733 -1.538 -14.351 1.00 95.56 92 ALA A CA 1
ATOM 737 C C . ALA A 1 92 ? 7.326 -2.136 -14.346 1.00 95.56 92 ALA A C 1
ATOM 739 O O . ALA A 1 92 ? 6.620 -2.112 -15.353 1.00 95.56 92 ALA A O 1
ATOM 740 N N . SER A 1 93 ? 6.920 -2.645 -13.188 1.00 94.44 93 SER A N 1
ATOM 741 C CA . SER A 1 93 ? 5.575 -3.147 -12.934 1.00 94.44 93 SER A CA 1
ATOM 742 C C . SER A 1 93 ? 4.933 -2.376 -11.780 1.00 94.44 93 SER A C 1
ATOM 744 O O . SER A 1 93 ? 5.608 -2.084 -10.790 1.00 94.44 93 SER A O 1
ATOM 746 N N . PRO A 1 94 ? 3.615 -2.113 -11.825 1.00 94.38 94 PRO A N 1
ATOM 747 C CA . PRO A 1 94 ? 2.877 -1.543 -10.694 1.00 94.38 94 PRO A CA 1
ATOM 748 C C . PRO A 1 94 ? 2.922 -2.430 -9.434 1.00 94.38 94 PRO A C 1
ATOM 750 O O . PRO A 1 94 ? 2.590 -1.969 -8.344 1.00 94.38 94 PRO A O 1
ATOM 753 N N . ARG A 1 95 ? 3.342 -3.696 -9.568 1.00 92.56 95 ARG A N 1
ATOM 754 C CA . ARG A 1 95 ? 3.497 -4.673 -8.476 1.00 92.56 95 ARG A CA 1
ATOM 755 C C . ARG A 1 95 ? 4.941 -4.842 -7.998 1.00 92.56 95 ARG A C 1
ATOM 757 O O . ARG A 1 95 ? 5.192 -5.727 -7.182 1.00 92.56 95 ARG A O 1
ATOM 764 N N . ASP A 1 96 ? 5.877 -4.049 -8.520 1.00 93.44 96 ASP A N 1
ATOM 765 C CA . ASP A 1 96 ? 7.277 -4.103 -8.097 1.00 93.44 96 ASP A CA 1
ATOM 766 C C . ASP A 1 96 ? 7.404 -3.776 -6.601 1.00 93.44 96 ASP A C 1
ATOM 768 O O . ASP A 1 96 ? 6.732 -2.880 -6.073 1.00 93.44 96 ASP A O 1
ATOM 772 N N . VAL A 1 97 ? 8.297 -4.504 -5.929 1.00 93.06 97 VAL A N 1
ATOM 773 C CA . VAL A 1 97 ? 8.632 -4.301 -4.516 1.00 93.06 97 VAL A CA 1
ATOM 774 C C . VAL A 1 97 ? 10.128 -4.081 -4.341 1.00 93.06 97 VAL A C 1
ATOM 776 O O . VAL A 1 97 ? 10.943 -4.660 -5.061 1.00 93.06 97 VAL A O 1
ATOM 779 N N . SER A 1 98 ? 10.496 -3.242 -3.377 1.00 92.25 98 SER A N 1
ATOM 780 C CA . SER A 1 98 ? 11.896 -2.905 -3.139 1.00 92.25 98 SER A CA 1
ATOM 781 C C . SER A 1 98 ? 12.657 -4.015 -2.417 1.00 92.25 98 SER A C 1
ATOM 783 O O . SER A 1 98 ? 12.120 -4.689 -1.537 1.00 92.25 98 SER A O 1
ATOM 785 N N . ASP A 1 99 ? 13.927 -4.186 -2.769 1.00 88.38 99 ASP A N 1
ATOM 786 C CA . ASP A 1 99 ? 14.777 -5.260 -2.257 1.00 88.38 99 ASP A CA 1
ATOM 787 C C . ASP A 1 99 ? 15.015 -5.206 -0.748 1.00 88.38 99 ASP A C 1
ATOM 789 O O . ASP A 1 99 ? 15.077 -6.252 -0.102 1.00 88.38 99 ASP A O 1
ATOM 793 N N . SER A 1 100 ? 15.192 -4.009 -0.186 1.00 85.00 100 SER A N 1
ATOM 794 C CA . SER A 1 100 ? 15.613 -3.866 1.213 1.00 85.00 100 SER A CA 1
ATOM 795 C C . SER A 1 100 ? 14.452 -4.024 2.196 1.00 85.00 100 SER A C 1
ATOM 797 O O . SER A 1 100 ? 14.584 -4.677 3.229 1.00 85.00 100 SER A O 1
ATOM 799 N N . ARG A 1 101 ? 13.307 -3.411 1.874 1.00 84.12 101 ARG A N 1
ATOM 800 C CA . ARG A 1 101 ? 12.153 -3.257 2.771 1.00 84.12 101 ARG A CA 1
ATOM 801 C C . ARG A 1 101 ? 10.920 -4.025 2.306 1.00 84.12 101 ARG A C 1
ATOM 803 O O . ARG A 1 101 ? 9.953 -4.106 3.056 1.00 84.12 101 ARG A O 1
ATOM 810 N N . GLY A 1 102 ? 10.915 -4.548 1.079 1.00 87.88 102 GLY A N 1
ATOM 811 C CA . GLY A 1 102 ? 9.734 -5.179 0.484 1.00 87.88 102 GLY A CA 1
ATOM 812 C C . GLY A 1 102 ? 8.603 -4.188 0.205 1.00 87.88 102 GLY A C 1
ATOM 813 O O . GLY A 1 102 ? 7.446 -4.588 0.101 1.00 87.88 102 GLY A O 1
ATOM 814 N N . TYR A 1 103 ? 8.905 -2.889 0.129 1.00 91.94 103 TYR A N 1
ATOM 815 C CA . TYR A 1 103 ? 7.892 -1.850 -0.041 1.00 91.94 103 TYR A CA 1
ATOM 816 C C . TYR A 1 103 ? 7.427 -1.801 -1.492 1.00 91.94 103 TYR A C 1
ATOM 818 O O . TYR A 1 103 ? 8.251 -1.736 -2.404 1.00 91.94 103 TYR A O 1
ATOM 826 N N . SER A 1 104 ? 6.110 -1.799 -1.694 1.00 93.19 104 SER A N 1
ATOM 827 C CA . SER A 1 104 ? 5.503 -1.555 -3.002 1.00 93.19 104 SER A CA 1
ATOM 828 C C . SER A 1 104 ? 5.757 -0.119 -3.466 1.00 93.19 104 SER A C 1
ATOM 830 O O . SER A 1 104 ? 6.021 0.777 -2.656 1.00 93.19 104 SER A O 1
ATOM 832 N N . LEU A 1 105 ? 5.612 0.133 -4.769 1.00 95.12 105 LEU A N 1
ATOM 833 C CA . LEU A 1 105 ? 5.666 1.497 -5.310 1.00 95.12 105 LEU A CA 1
ATOM 834 C C . LEU A 1 105 ? 4.654 2.435 -4.629 1.00 95.12 105 LEU A C 1
ATOM 836 O O . LEU A 1 105 ? 4.952 3.606 -4.404 1.00 95.12 105 LEU A O 1
ATOM 840 N N . MET A 1 106 ? 3.485 1.923 -4.234 1.00 94.44 106 MET A N 1
ATOM 841 C CA . MET A 1 106 ? 2.486 2.716 -3.515 1.00 94.44 106 MET A CA 1
ATOM 842 C C . MET A 1 106 ? 2.962 3.120 -2.124 1.00 94.44 106 MET A C 1
ATOM 844 O O . MET A 1 106 ? 2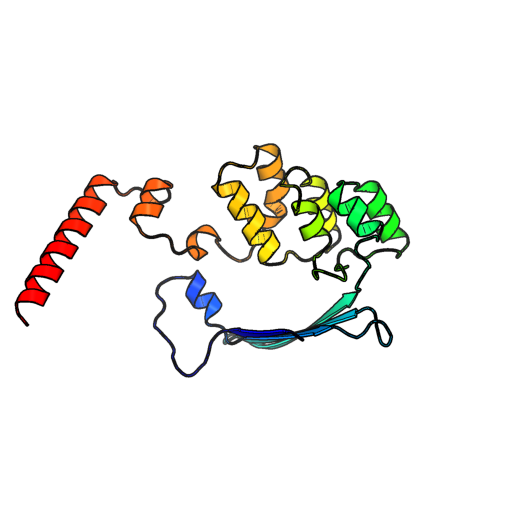.838 4.284 -1.744 1.00 94.44 106 MET A O 1
ATOM 848 N N . ARG A 1 107 ? 3.584 2.196 -1.390 1.00 93.81 107 ARG A N 1
ATOM 849 C CA . ARG A 1 107 ? 4.153 2.501 -0.080 1.00 93.81 107 ARG A CA 1
ATOM 850 C C . ARG A 1 107 ? 5.271 3.536 -0.171 1.00 93.81 107 ARG A C 1
ATOM 852 O O . ARG A 1 107 ? 5.368 4.399 0.695 1.00 93.81 107 ARG A O 1
ATOM 859 N N . TRP A 1 108 ? 6.068 3.499 -1.239 1.00 95.06 108 TRP A N 1
ATOM 860 C CA . TRP A 1 108 ? 7.063 4.533 -1.528 1.00 95.06 108 TRP A CA 1
ATOM 861 C C . TRP A 1 108 ? 6.445 5.892 -1.858 1.00 95.06 108 TRP A C 1
ATOM 863 O O . TRP A 1 108 ? 6.939 6.907 -1.369 1.00 95.06 108 TRP A O 1
ATOM 873 N N . ALA A 1 109 ? 5.347 5.927 -2.618 1.00 95.31 109 ALA A N 1
ATOM 874 C CA . ALA A 1 109 ? 4.621 7.166 -2.898 1.00 95.31 109 ALA A CA 1
ATOM 875 C C . ALA A 1 109 ? 4.051 7.809 -1.619 1.00 95.31 109 ALA A C 1
ATOM 877 O O . ALA A 1 109 ? 4.063 9.031 -1.489 1.00 95.31 109 ALA A O 1
ATOM 878 N N . LEU A 1 110 ? 3.612 6.992 -0.656 1.00 94.56 110 LEU A N 1
ATOM 879 C CA . LEU A 1 110 ? 3.077 7.439 0.637 1.00 94.56 110 LEU A CA 1
ATOM 880 C C . LEU A 1 110 ? 4.157 7.702 1.704 1.00 94.56 110 LEU A C 1
ATOM 882 O O . LEU A 1 110 ? 3.858 8.276 2.751 1.00 94.56 110 LEU A O 1
ATOM 886 N N . TYR A 1 111 ? 5.410 7.292 1.471 1.00 90.88 111 TYR A N 1
ATOM 887 C CA . TYR A 1 111 ? 6.482 7.341 2.475 1.00 90.88 111 TYR A CA 1
ATOM 888 C C . TYR A 1 111 ? 6.791 8.769 2.947 1.00 90.88 111 TYR A C 1
ATOM 890 O O . TYR A 1 111 ? 7.053 8.997 4.125 1.00 90.88 111 TYR A O 1
ATOM 898 N N . GLY A 1 112 ? 6.737 9.737 2.027 1.00 84.88 112 GLY A N 1
ATOM 899 C CA . GLY A 1 112 ? 6.963 11.159 2.306 1.00 84.88 112 GLY A CA 1
ATOM 900 C C . GLY A 1 112 ? 5.710 11.939 2.721 1.00 84.88 112 GLY A C 1
ATOM 901 O O . GLY A 1 112 ? 5.780 13.162 2.812 1.00 84.88 112 GLY A O 1
ATOM 902 N N . GLY A 1 113 ? 4.570 11.269 2.928 1.00 89.06 113 GLY A N 1
ATOM 903 C CA . GLY A 1 113 ? 3.277 11.887 3.234 1.00 89.06 113 GLY A CA 1
ATOM 904 C C . GLY A 1 113 ? 2.233 11.719 2.123 1.00 89.06 113 GLY A C 1
ATOM 905 O O . GLY A 1 113 ? 2.432 11.000 1.147 1.00 89.06 113 GLY A O 1
ATOM 906 N N . MET A 1 114 ? 1.097 12.404 2.279 1.00 93.44 114 MET A N 1
ATOM 907 C CA . MET A 1 114 ? -0.121 12.182 1.476 1.00 93.44 114 MET A CA 1
ATOM 908 C C . MET A 1 114 ? -0.190 13.032 0.196 1.00 93.44 114 MET A C 1
ATOM 910 O O . MET A 1 114 ? -1.042 12.817 -0.666 1.00 93.44 114 MET A O 1
ATOM 914 N N . HIS A 1 115 ? 0.764 13.949 0.013 1.00 93.50 115 HIS A N 1
ATOM 915 C CA . HIS A 1 115 ? 0.825 14.888 -1.113 1.00 93.50 115 HIS A CA 1
ATOM 916 C C . HIS A 1 115 ? 0.932 14.210 -2.492 1.00 93.50 115 HIS A C 1
ATOM 918 O O . HIS A 1 115 ? 0.601 14.814 -3.511 1.00 93.50 115 HIS A O 1
ATOM 924 N N . ARG A 1 116 ? 1.399 12.955 -2.550 1.00 94.62 116 ARG A N 1
ATOM 925 C CA . ARG A 1 116 ? 1.561 12.184 -3.797 1.00 94.62 116 ARG A CA 1
ATOM 926 C C . ARG A 1 116 ? 0.318 11.370 -4.173 1.00 94.62 116 ARG A C 1
ATOM 928 O O . ARG A 1 116 ? 0.418 10.415 -4.942 1.00 94.62 116 ARG A O 1
ATOM 935 N N . TYR A 1 117 ? -0.864 11.770 -3.699 1.00 94.12 117 TYR A N 1
ATOM 936 C CA . TYR A 1 117 ? -2.136 11.130 -4.048 1.00 94.12 117 TYR A CA 1
ATOM 937 C C . TYR A 1 117 ? -2.391 10.960 -5.565 1.00 94.12 117 TYR A C 1
ATOM 939 O O . TYR A 1 117 ? -2.991 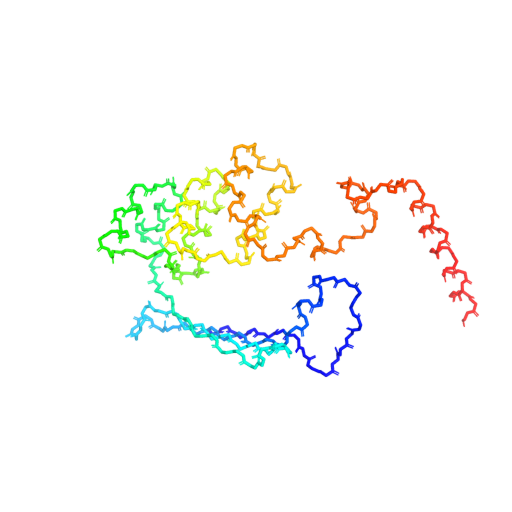9.945 -5.923 1.00 94.12 117 TYR A O 1
ATOM 947 N N . PRO A 1 118 ? -1.926 11.834 -6.495 1.00 95.44 118 PRO A N 1
ATOM 948 C CA . PRO A 1 118 ? -2.111 11.582 -7.929 1.00 95.44 118 PRO A CA 1
ATOM 949 C C . PRO A 1 118 ? -1.351 10.338 -8.402 1.00 95.44 118 PRO A C 1
ATOM 951 O O . PRO A 1 118 ? -1.836 9.583 -9.240 1.00 95.44 118 PRO A O 1
ATOM 954 N N . THR A 1 119 ? -0.168 10.103 -7.835 1.00 96.50 119 THR A N 1
ATOM 955 C CA . THR A 1 119 ? 0.666 8.935 -8.127 1.00 96.50 119 THR A CA 1
ATOM 956 C C . THR A 1 119 ? 0.066 7.671 -7.545 1.00 96.50 119 THR A C 1
ATOM 958 O O . THR A 1 119 ? 0.023 6.653 -8.225 1.00 96.50 119 THR A O 1
ATOM 961 N N . VAL A 1 120 ? -0.461 7.750 -6.324 1.00 95.38 120 VAL A N 1
ATOM 962 C CA . VAL A 1 120 ? -1.213 6.659 -5.690 1.00 95.38 120 VAL A CA 1
ATOM 963 C C . VAL A 1 120 ? -2.410 6.257 -6.550 1.00 95.38 120 VAL A C 1
ATOM 965 O O . VAL A 1 120 ? -2.555 5.084 -6.886 1.00 95.38 120 VAL A O 1
ATOM 968 N N . LYS A 1 121 ? -3.216 7.234 -6.985 1.00 94.62 121 LYS A N 1
ATOM 969 C CA . LYS A 1 121 ? -4.358 6.998 -7.873 1.00 94.62 121 LYS A CA 1
ATOM 970 C C . LYS A 1 121 ? -3.926 6.320 -9.173 1.00 94.62 121 LYS A C 1
ATOM 972 O O . LYS A 1 121 ? -4.481 5.290 -9.532 1.00 94.62 121 LYS A O 1
ATOM 977 N N . PHE A 1 122 ? -2.884 6.837 -9.823 1.00 96.06 122 PHE A N 1
ATOM 978 C CA . PHE A 1 122 ? -2.337 6.233 -11.037 1.00 96.06 122 PHE A CA 1
ATOM 979 C C . PHE A 1 122 ? -1.868 4.782 -10.831 1.00 96.06 122 PHE A C 1
ATOM 981 O O . PHE A 1 122 ? -2.127 3.929 -11.679 1.00 96.06 122 PHE A O 1
ATOM 988 N N . LEU A 1 123 ? -1.185 4.485 -9.721 1.00 95.88 123 LEU A N 1
ATOM 989 C CA . LEU A 1 123 ? -0.726 3.130 -9.408 1.00 95.88 123 LEU A CA 1
ATOM 990 C C . LEU A 1 123 ? -1.912 2.173 -9.237 1.00 95.88 123 LEU A C 1
ATOM 992 O O . LEU A 1 123 ? -1.892 1.077 -9.796 1.00 95.88 123 LEU A O 1
ATOM 996 N N . ILE A 1 124 ? -2.956 2.601 -8.524 1.00 93.94 124 ILE A N 1
ATOM 997 C CA . ILE A 1 124 ? -4.191 1.830 -8.338 1.00 93.94 124 ILE A CA 1
ATOM 998 C C . ILE A 1 124 ? -4.903 1.597 -9.677 1.00 93.94 124 ILE A C 1
ATOM 1000 O O . ILE A 1 124 ? -5.291 0.465 -9.969 1.00 93.94 124 ILE A O 1
ATOM 1004 N N . ASP A 1 125 ? -5.030 2.636 -10.505 1.00 93.88 125 ASP A N 1
ATOM 1005 C CA . ASP A 1 125 ? -5.625 2.547 -11.845 1.00 93.88 125 ASP A CA 1
ATOM 1006 C C . ASP A 1 125 ? -4.809 1.620 -12.765 1.00 93.88 125 ASP A C 1
ATOM 1008 O O . ASP A 1 125 ? -5.363 0.930 -13.617 1.00 93.88 125 ASP A O 1
ATOM 1012 N N . SER A 1 126 ? -3.495 1.531 -12.539 1.00 93.81 126 SER A N 1
ATOM 1013 C CA . SER A 1 126 ? -2.585 0.605 -13.227 1.00 93.81 126 SER A CA 1
ATOM 1014 C C . SER A 1 126 ? -2.602 -0.820 -12.648 1.00 93.81 126 SER A C 1
ATOM 1016 O O . SER A 1 126 ? -1.848 -1.678 -13.103 1.00 93.81 126 SER A O 1
ATOM 1018 N N . GLY A 1 127 ? -3.435 -1.104 -11.640 1.00 91.19 127 GLY A N 1
ATOM 1019 C CA . GLY A 1 127 ? -3.583 -2.437 -11.046 1.00 91.19 127 GLY A CA 1
ATOM 1020 C C . GLY A 1 127 ? -2.584 -2.774 -9.933 1.00 91.19 127 GLY A C 1
ATOM 1021 O O . GLY A 1 127 ? -2.371 -3.961 -9.645 1.00 91.19 127 GLY A O 1
ATOM 1022 N N . ALA A 1 128 ? -1.964 -1.765 -9.308 1.00 92.25 128 ALA A N 1
ATOM 1023 C CA . ALA A 1 128 ? -1.183 -1.950 -8.088 1.00 92.25 128 ALA A CA 1
ATOM 1024 C C . ALA A 1 128 ? -2.106 -2.344 -6.916 1.00 92.25 128 ALA A C 1
ATOM 1026 O O . ALA A 1 128 ? -3.133 -1.695 -6.704 1.00 92.25 128 ALA A O 1
ATOM 1027 N N . PRO A 1 129 ? -1.764 -3.386 -6.137 1.00 88.88 129 PRO A N 1
ATOM 1028 C CA . PRO A 1 129 ? -2.538 -3.766 -4.962 1.00 88.88 129 PRO A CA 1
ATOM 1029 C C . PRO A 1 129 ? -2.330 -2.766 -3.821 1.00 88.88 129 PRO A C 1
ATOM 1031 O O . PRO A 1 129 ? -1.215 -2.286 -3.612 1.00 88.88 129 PRO A O 1
ATOM 1034 N N . VAL A 1 130 ? -3.390 -2.508 -3.053 1.00 88.94 130 VAL A N 1
ATOM 1035 C CA . VAL A 1 130 ? -3.313 -1.796 -1.770 1.00 88.94 130 VAL A CA 1
ATOM 1036 C C . VAL A 1 130 ? -2.972 -2.807 -0.685 1.00 88.94 130 VAL A C 1
ATOM 1038 O O . VAL A 1 130 ? -3.741 -3.733 -0.457 1.00 88.94 130 VAL A O 1
ATOM 1041 N N . ASP A 1 131 ? -1.801 -2.667 -0.064 1.00 85.38 131 ASP A N 1
ATOM 1042 C CA . ASP A 1 131 ? -1.423 -3.460 1.104 1.00 85.38 131 ASP A CA 1
ATOM 1043 C C . ASP A 1 131 ? -1.997 -2.850 2.387 1.00 85.38 131 ASP A C 1
ATOM 1045 O O . ASP A 1 131 ? -2.158 -1.631 2.489 1.00 85.38 131 ASP A O 1
ATOM 1049 N N . ASP A 1 132 ? -2.251 -3.704 3.381 1.00 83.12 132 ASP A N 1
ATOM 1050 C CA . ASP A 1 132 ? -2.861 -3.333 4.665 1.00 83.12 132 ASP A CA 1
ATOM 1051 C C . ASP A 1 132 ? -2.136 -2.157 5.326 1.00 83.12 132 ASP A C 1
ATOM 1053 O O . ASP A 1 132 ? -2.757 -1.234 5.837 1.00 83.12 132 ASP A O 1
ATOM 1057 N N . ILE A 1 133 ? -0.804 -2.126 5.228 1.00 86.62 133 ILE A N 1
ATOM 1058 C CA . ILE A 1 133 ? 0.002 -1.060 5.827 1.00 86.62 133 ILE A CA 1
ATOM 1059 C C . ILE A 1 133 ? -0.212 0.279 5.110 1.00 86.62 133 ILE A C 1
ATOM 1061 O O . ILE A 1 133 ? -0.253 1.320 5.765 1.00 86.62 133 ILE A O 1
ATOM 1065 N N . SER A 1 134 ? -0.362 0.292 3.780 1.00 90.44 134 SER A N 1
ATOM 1066 C CA . SER A 1 134 ? -0.709 1.527 3.064 1.00 90.44 134 SER A CA 1
ATOM 1067 C C . SER A 1 134 ? -2.121 1.982 3.416 1.00 90.44 134 SER A C 1
ATOM 1069 O O . SER A 1 134 ? -2.322 3.171 3.657 1.00 90.44 134 SER A O 1
ATOM 1071 N N . TYR A 1 135 ? -3.074 1.050 3.501 1.00 89.31 135 TYR A N 1
ATOM 1072 C CA . TYR A 1 135 ? -4.449 1.333 3.915 1.00 89.31 135 TYR A CA 1
ATOM 1073 C C . TYR A 1 135 ? -4.499 1.954 5.320 1.00 89.31 135 TYR A C 1
ATOM 1075 O O . TYR A 1 135 ? -5.028 3.054 5.495 1.00 89.31 135 TYR A O 1
ATOM 1083 N N . GLU A 1 136 ? -3.856 1.319 6.301 1.00 86.38 136 GLU A N 1
ATOM 1084 C CA . GLU A 1 136 ? -3.742 1.824 7.670 1.00 86.38 136 GLU A CA 1
ATOM 1085 C C . GLU A 1 136 ? -3.035 3.180 7.729 1.00 86.38 136 GLU A C 1
ATOM 1087 O O . GLU A 1 136 ? -3.446 4.062 8.483 1.00 86.38 136 GLU A O 1
ATOM 1092 N N . ASN A 1 137 ? -1.966 3.379 6.954 1.00 89.94 137 ASN A N 1
ATOM 1093 C CA . ASN A 1 137 ? -1.224 4.637 6.954 1.00 89.94 137 ASN A CA 1
ATOM 1094 C C . ASN A 1 137 ? -2.089 5.803 6.442 1.00 89.94 137 ASN A C 1
ATOM 1096 O O . ASN A 1 137 ? -2.096 6.873 7.052 1.00 89.94 137 ASN A O 1
ATOM 1100 N N . VAL A 1 138 ? -2.864 5.596 5.370 1.00 91.56 138 VAL A N 1
ATOM 1101 C CA . VAL A 1 138 ? -3.792 6.618 4.855 1.00 91.56 138 VAL A CA 1
ATOM 1102 C C . VAL A 1 138 ? -4.850 6.975 5.898 1.00 91.56 138 VAL A C 1
ATOM 1104 O O . VAL A 1 138 ? -5.031 8.159 6.195 1.00 91.56 138 VAL A O 1
ATOM 1107 N N . TRP A 1 139 ? -5.500 5.979 6.506 1.00 88.81 139 TRP A N 1
ATOM 1108 C CA . TRP A 1 139 ? -6.498 6.222 7.549 1.00 88.81 139 TRP A CA 1
ATOM 1109 C C . TRP A 1 139 ? -5.918 6.933 8.769 1.00 88.81 139 TRP A C 1
ATOM 1111 O O . TRP A 1 139 ? -6.505 7.897 9.258 1.00 88.81 139 TRP A O 1
ATOM 1121 N N . ASN A 1 140 ? -4.723 6.537 9.212 1.00 88.12 140 ASN A N 1
ATOM 1122 C CA . ASN A 1 140 ? -4.029 7.191 10.317 1.00 88.12 140 ASN A CA 1
ATOM 1123 C C . ASN A 1 140 ? -3.774 8.681 10.050 1.00 88.12 140 ASN A C 1
ATOM 1125 O O . ASN A 1 140 ? -3.916 9.502 10.957 1.00 88.12 140 ASN A O 1
ATOM 1129 N N . PHE A 1 141 ? -3.388 9.053 8.828 1.00 90.50 141 PHE A N 1
ATOM 1130 C CA . PHE A 1 141 ? -3.182 10.458 8.471 1.00 90.50 141 PHE A CA 1
ATOM 1131 C C . PHE A 1 141 ? -4.495 11.235 8.385 1.00 90.50 141 PHE A C 1
ATOM 1133 O O . PHE A 1 141 ? -4.568 12.356 8.898 1.00 90.50 141 PHE A O 1
ATOM 1140 N N . LEU A 1 142 ? -5.522 10.633 7.780 1.00 89.00 142 LEU A N 1
ATOM 1141 C CA . LEU A 1 142 ? -6.846 11.233 7.647 1.00 89.00 142 LEU A CA 1
ATOM 1142 C C . LEU A 1 142 ? -7.459 11.511 9.025 1.00 89.00 142 LEU A C 1
ATOM 1144 O O . LEU A 1 142 ? -7.852 12.641 9.304 1.00 89.00 142 LEU A O 1
ATOM 1148 N N . PHE A 1 143 ? -7.434 10.525 9.924 1.00 84.69 143 PHE A N 1
ATOM 1149 C CA . PHE A 1 143 ? -8.016 10.639 11.262 1.00 84.69 143 PHE A CA 1
ATOM 1150 C C . PHE A 1 143 ? -7.246 11.603 12.178 1.00 84.69 143 PHE A C 1
ATOM 1152 O O . PHE A 1 143 ? -7.828 12.261 13.035 1.00 84.69 143 PHE A O 1
ATOM 1159 N N . ARG A 1 144 ? -5.929 11.749 11.978 1.00 86.56 144 ARG A N 1
ATOM 1160 C CA . ARG A 1 144 ? -5.105 12.736 12.701 1.00 86.56 144 ARG A CA 1
ATOM 1161 C C . ARG A 1 144 ? -5.239 14.163 12.159 1.00 86.56 144 ARG A C 1
ATOM 1163 O O . ARG A 1 144 ? -4.510 15.037 12.624 1.00 86.56 144 ARG A O 1
ATOM 1170 N N . GLY A 1 145 ? -6.085 14.398 11.153 1.00 85.75 145 GLY A N 1
ATOM 1171 C CA . GLY A 1 145 ? -6.228 15.709 10.515 1.00 85.75 145 GLY A CA 1
ATOM 1172 C C . GLY A 1 145 ? -4.960 16.174 9.791 1.00 85.75 145 GLY A C 1
ATOM 1173 O O . GLY A 1 145 ? -4.746 17.371 9.627 1.00 85.75 145 GLY A O 1
ATOM 1174 N N . LYS A 1 146 ? -4.090 15.239 9.378 1.00 88.94 146 LYS A N 1
ATOM 1175 C CA . LYS A 1 146 ? -2.829 15.540 8.676 1.00 88.94 146 LYS A CA 1
ATOM 1176 C C . LYS A 1 146 ? -2.972 15.583 7.151 1.00 88.94 146 LYS A C 1
ATOM 1178 O O . LYS A 1 146 ? -1.975 15.804 6.472 1.00 88.94 146 LYS A O 1
ATOM 1183 N N . CYS A 1 147 ? -4.180 15.368 6.630 1.00 90.06 147 CYS A N 1
ATOM 1184 C CA . CYS A 1 147 ? -4.504 15.486 5.210 1.00 90.06 147 CYS A CA 1
ATOM 1185 C C . CYS A 1 147 ? -5.323 16.750 4.948 1.00 90.06 147 CYS A C 1
ATOM 1187 O O . CYS A 1 147 ? -6.332 16.975 5.620 1.00 90.06 147 CYS A O 1
ATOM 1189 N N . ASN A 1 148 ? -4.961 17.514 3.919 1.00 92.25 148 ASN A N 1
ATOM 1190 C CA . ASN A 1 148 ? -5.835 18.568 3.397 1.00 92.25 148 ASN A CA 1
ATOM 1191 C C . ASN A 1 148 ? -7.006 17.980 2.581 1.00 92.25 148 ASN A C 1
ATOM 1193 O O . ASN A 1 148 ? -7.003 16.805 2.215 1.00 92.25 148 ASN A O 1
ATOM 1197 N N . GLU A 1 149 ? -8.012 18.797 2.263 1.00 91.38 149 GLU A N 1
ATOM 1198 C CA . GLU A 1 149 ? -9.219 18.343 1.548 1.00 91.38 149 GLU A CA 1
ATOM 1199 C C . GLU A 1 149 ? -8.910 17.673 0.199 1.00 91.38 149 GLU A C 1
ATOM 1201 O O . GLU A 1 149 ? -9.546 16.686 -0.171 1.00 91.38 149 GLU A O 1
ATOM 1206 N N . ARG A 1 150 ? -7.899 18.170 -0.527 1.00 92.31 150 ARG A N 1
ATOM 1207 C CA . ARG A 1 150 ? -7.495 17.608 -1.825 1.00 92.31 150 ARG A CA 1
ATOM 1208 C C . ARG A 1 150 ? -6.876 16.224 -1.674 1.00 92.31 150 ARG A C 1
ATOM 1210 O O . ARG A 1 150 ? -7.174 15.339 -2.469 1.00 92.31 150 ARG A O 1
ATOM 1217 N N . GLU A 1 151 ? -6.040 16.030 -0.661 1.00 92.88 151 GLU A N 1
ATOM 1218 C CA . GLU A 1 151 ? -5.438 14.737 -0.331 1.00 92.88 151 GLU A CA 1
ATOM 1219 C C . GLU A 1 151 ? -6.486 13.739 0.129 1.00 92.88 151 GLU A C 1
ATOM 1221 O O . GLU A 1 151 ? -6.494 12.611 -0.353 1.00 92.88 151 GLU A O 1
ATOM 1226 N N . GLN A 1 152 ? -7.401 14.163 1.004 1.00 90.75 152 GLN A N 1
ATOM 1227 C CA . GLN A 1 152 ? -8.507 13.318 1.447 1.00 90.75 152 GLN A CA 1
ATOM 1228 C C . GLN A 1 152 ? -9.341 12.863 0.251 1.00 90.75 152 GLN A C 1
ATOM 1230 O O . GLN A 1 152 ? -9.581 11.671 0.092 1.00 90.75 152 GLN A O 1
ATOM 1235 N N . PHE A 1 153 ? -9.724 13.788 -0.634 1.00 90.00 153 PHE A N 1
ATOM 1236 C CA . PHE A 1 153 ? -10.469 13.454 -1.845 1.00 90.00 153 PHE A CA 1
ATOM 1237 C C . PHE A 1 153 ? -9.676 12.535 -2.785 1.00 90.00 153 PHE A C 1
ATOM 1239 O O . PHE A 1 153 ? -10.213 11.557 -3.299 1.00 90.00 153 PHE A O 1
ATOM 1246 N N . GLY A 1 154 ? -8.389 12.813 -2.993 1.00 89.00 154 GLY A N 1
ATOM 1247 C CA . GLY A 1 154 ? -7.520 12.020 -3.860 1.00 89.00 154 GLY A CA 1
ATOM 1248 C C . GLY A 1 154 ? -7.284 10.593 -3.364 1.00 89.00 154 GLY A C 1
ATOM 1249 O O . GLY A 1 154 ? -7.183 9.669 -4.173 1.00 89.00 154 GLY A O 1
ATOM 1250 N N . LEU A 1 155 ? -7.236 10.404 -2.046 1.00 91.88 155 LEU A N 1
ATOM 1251 C CA . LEU A 1 155 ? -6.991 9.116 -1.396 1.00 91.88 155 LEU A CA 1
ATOM 1252 C C . LEU A 1 155 ? -8.270 8.328 -1.088 1.00 91.88 155 LEU A C 1
ATOM 1254 O O . LEU A 1 155 ? -8.177 7.209 -0.584 1.00 91.88 155 LEU A O 1
ATOM 1258 N N . ARG A 1 156 ? -9.448 8.830 -1.488 1.00 89.31 156 ARG A N 1
ATOM 1259 C CA . ARG A 1 156 ? -10.706 8.062 -1.447 1.00 89.31 156 ARG A CA 1
ATOM 1260 C C . ARG A 1 156 ? -10.612 6.730 -2.174 1.00 89.31 156 ARG A C 1
ATOM 1262 O O . ARG A 1 156 ? -11.194 5.747 -1.741 1.00 89.31 156 ARG A O 1
ATOM 1269 N N . CYS A 1 157 ? -9.795 6.662 -3.224 1.00 85.19 157 CYS A N 1
ATOM 1270 C CA . CYS A 1 157 ? -9.515 5.416 -3.934 1.00 85.19 157 CYS A CA 1
ATOM 1271 C C . CYS A 1 157 ? -8.894 4.311 -3.055 1.00 85.19 157 CYS A C 1
ATOM 1273 O O . CYS A 1 157 ? -8.973 3.148 -3.437 1.00 85.19 157 CYS A O 1
ATOM 1275 N N . ILE A 1 158 ? -8.305 4.653 -1.903 1.00 87.31 158 ILE A N 1
ATOM 1276 C CA . ILE A 1 158 ? -7.839 3.705 -0.882 1.00 87.31 158 ILE A CA 1
ATOM 1277 C C . ILE A 1 158 ? -8.917 3.496 0.184 1.00 87.31 158 ILE A C 1
ATOM 1279 O O . ILE A 1 158 ? -9.224 2.355 0.519 1.00 87.31 158 ILE A O 1
ATOM 1283 N N . THR A 1 159 ? -9.500 4.575 0.714 1.00 82.75 159 THR A N 1
ATOM 1284 C CA . THR A 1 159 ? -10.413 4.489 1.865 1.00 82.75 159 THR A CA 1
ATOM 1285 C C . THR A 1 159 ? -11.785 3.915 1.510 1.00 82.75 159 THR A C 1
ATOM 1287 O O . THR A 1 159 ? -12.360 3.206 2.323 1.00 82.75 159 THR A O 1
ATOM 1290 N N . GLU A 1 160 ? -12.301 4.182 0.307 1.00 78.44 160 GLU A N 1
ATOM 1291 C CA . GLU A 1 160 ? -13.619 3.718 -0.168 1.00 78.44 160 GLU A CA 1
ATOM 1292 C C . GLU A 1 160 ? -13.553 2.361 -0.892 1.00 78.44 160 GLU A C 1
ATOM 1294 O O . GLU A 1 160 ? -14.578 1.709 -1.065 1.00 78.44 160 GLU A O 1
ATOM 1299 N N . ARG A 1 161 ? -12.361 1.918 -1.327 1.00 66.62 161 ARG A N 1
ATOM 1300 C CA . ARG A 1 161 ? -12.158 0.575 -1.910 1.00 66.62 161 ARG A CA 1
ATOM 1301 C C . ARG A 1 161 ? -11.863 -0.508 -0.874 1.00 66.62 161 ARG A C 1
ATOM 1303 O O . ARG A 1 161 ? -11.854 -1.679 -1.243 1.00 66.62 161 ARG A O 1
ATOM 1310 N N . GLY A 1 162 ? -11.562 -0.141 0.370 1.00 60.06 162 GLY A N 1
ATOM 1311 C CA . GLY A 1 162 ? -11.349 -1.119 1.433 1.00 60.06 162 GLY A CA 1
ATOM 1312 C C . GLY A 1 162 ? -12.628 -1.914 1.691 1.00 60.06 162 GLY A C 1
ATOM 1313 O O . GLY A 1 162 ? -13.707 -1.337 1.757 1.00 60.06 162 GLY A O 1
ATOM 1314 N N . GLU A 1 163 ? -12.511 -3.234 1.840 1.00 55.56 163 GLU A N 1
ATOM 1315 C CA . GLU A 1 163 ? -13.653 -4.095 2.186 1.00 55.56 163 GLU A CA 1
ATOM 1316 C C . GLU A 1 163 ? -14.141 -3.864 3.634 1.00 55.56 163 GLU A C 1
ATOM 1318 O O . GLU A 1 163 ? -15.261 -4.247 3.973 1.00 55.56 163 GLU A O 1
ATOM 1323 N N . GLY A 1 164 ? -13.320 -3.212 4.468 1.00 59.91 164 GLY A N 1
ATOM 1324 C CA . GLY A 1 164 ? -13.565 -2.966 5.888 1.00 59.91 164 GLY A CA 1
ATOM 1325 C C . GLY A 1 164 ? -13.908 -1.515 6.239 1.00 59.91 164 GLY A C 1
ATOM 1326 O O . GLY A 1 164 ? -13.526 -0.563 5.554 1.00 59.91 164 GLY A O 1
ATOM 1327 N N . ASP A 1 165 ? -14.612 -1.358 7.360 1.00 71.38 165 ASP A N 1
ATOM 1328 C CA . ASP A 1 165 ? -14.784 -0.082 8.051 1.00 71.38 165 ASP A CA 1
ATOM 1329 C C . ASP A 1 165 ? -13.633 0.078 9.052 1.00 71.38 165 ASP A C 1
ATOM 1331 O O . ASP A 1 165 ? -13.696 -0.417 10.182 1.00 71.38 165 ASP A O 1
ATOM 1335 N N . TRP A 1 166 ? -12.555 0.742 8.617 1.00 74.81 166 TRP A N 1
ATOM 1336 C CA . TRP A 1 166 ? -11.345 0.929 9.425 1.00 74.81 166 TRP A CA 1
ATOM 1337 C C . TRP A 1 166 ? -11.644 1.486 10.821 1.00 74.81 166 TRP A C 1
ATOM 1339 O O . TRP A 1 166 ? -10.966 1.119 11.782 1.00 74.81 166 TRP A O 1
ATOM 1349 N N . VAL A 1 167 ? -12.659 2.352 10.947 1.00 72.94 167 VAL A N 1
ATOM 1350 C CA . VAL A 1 167 ? -13.041 2.979 12.218 1.00 72.94 167 VAL A CA 1
ATOM 1351 C C . VAL A 1 167 ? -13.579 1.935 13.194 1.00 72.94 167 VAL A C 1
ATOM 1353 O O . VAL A 1 167 ? -13.174 1.916 14.358 1.00 72.94 167 VAL A O 1
ATOM 1356 N N . GLU A 1 168 ? -14.440 1.035 12.723 1.00 72.75 168 GLU A N 1
ATOM 1357 C CA . GLU A 1 168 ? -14.957 -0.072 13.533 1.00 72.75 168 GLU A CA 1
ATOM 1358 C C . GLU A 1 168 ? -13.867 -1.113 13.838 1.00 72.75 168 GLU A C 1
ATOM 1360 O O . GLU A 1 168 ? -13.848 -1.692 14.927 1.00 72.75 168 GLU A O 1
ATOM 1365 N N . GLU A 1 169 ? -12.907 -1.319 12.931 1.00 72.19 169 GLU A N 1
ATOM 1366 C CA . GLU A 1 169 ? -11.766 -2.215 13.164 1.00 72.19 169 GLU A CA 1
ATOM 1367 C C . GLU A 1 169 ? -10.847 -1.764 14.304 1.00 72.19 169 GLU A C 1
ATOM 1369 O O . GLU A 1 169 ? -10.238 -2.614 14.961 1.00 72.19 169 GLU A O 1
ATOM 1374 N N . GLN A 1 170 ? -10.752 -0.457 14.572 1.00 76.44 170 GLN A N 1
ATOM 1375 C CA . GLN A 1 170 ? -9.941 0.051 15.685 1.00 76.44 170 GLN A CA 1
ATOM 1376 C C . GLN A 1 170 ? -10.514 -0.327 17.056 1.00 76.44 170 GLN A C 1
ATOM 1378 O O . GLN A 1 170 ? -9.797 -0.242 18.054 1.00 76.44 170 GLN A O 1
ATOM 1383 N N . ASN A 1 171 ? -11.789 -0.740 17.120 1.00 76.12 171 ASN A N 1
ATOM 1384 C CA . ASN A 1 171 ? -12.481 -1.136 18.346 1.00 76.12 171 ASN A CA 1
ATOM 1385 C C . ASN A 1 171 ? -12.274 -0.124 19.493 1.00 76.12 171 ASN A C 1
ATOM 1387 O O . ASN A 1 171 ? -11.897 -0.476 20.615 1.00 76.12 171 ASN A O 1
ATOM 1391 N N . PHE A 1 172 ? -12.464 1.165 19.190 1.00 79.12 172 PHE A N 1
ATOM 1392 C CA . PHE A 1 172 ? -12.280 2.232 20.167 1.00 79.12 172 PHE A CA 1
ATOM 1393 C C . PHE A 1 172 ? -13.227 2.053 21.368 1.00 79.12 172 PHE A C 1
ATOM 1395 O O . PHE A 1 172 ? -14.425 1.828 21.170 1.00 79.12 172 PHE A O 1
ATOM 1402 N N . PRO A 1 173 ? -12.741 2.241 22.611 1.00 81.06 173 PRO A N 1
ATOM 1403 C CA . PRO A 1 173 ? -13.609 2.333 23.780 1.00 81.06 173 PRO A CA 1
ATOM 1404 C C . PRO A 1 173 ? -14.687 3.405 23.595 1.00 81.06 173 PRO A C 1
ATOM 1406 O O . PRO A 1 173 ? -14.460 4.409 22.912 1.00 81.06 173 PRO A O 1
ATOM 1409 N N . LEU A 1 174 ? -15.841 3.231 24.245 1.00 82.12 174 LEU A N 1
ATOM 1410 C CA . LEU A 1 174 ? -16.988 4.133 24.095 1.00 82.12 174 LEU A CA 1
ATOM 1411 C C . LEU A 1 174 ? -16.620 5.601 24.376 1.00 82.12 174 LEU A C 1
ATOM 1413 O O . LEU A 1 174 ? -17.011 6.481 23.614 1.00 82.12 174 LEU A O 1
ATOM 1417 N N . VAL A 1 175 ? -15.769 5.852 25.375 1.00 85.19 175 VAL A N 1
ATOM 1418 C CA . VAL A 1 175 ? -15.205 7.181 25.677 1.00 85.19 175 VAL A CA 1
ATOM 1419 C C . VAL A 1 175 ? -14.503 7.806 24.464 1.00 85.19 175 VAL A C 1
ATOM 1421 O O . VAL A 1 175 ? -14.770 8.955 24.121 1.00 85.19 175 VAL A O 1
ATOM 1424 N N . HIS A 1 176 ? -13.639 7.059 23.772 1.00 81.19 176 HIS A N 1
ATOM 1425 C CA . HIS A 1 176 ? -12.953 7.552 22.573 1.00 81.19 176 HIS A CA 1
ATOM 1426 C C . HIS A 1 176 ? -13.925 7.763 21.410 1.00 81.19 176 HIS A C 1
ATOM 1428 O O . HIS A 1 176 ? -13.809 8.760 20.705 1.00 81.19 176 HIS A O 1
ATOM 1434 N N . ARG A 1 177 ? -14.929 6.890 21.240 1.00 82.94 177 ARG A N 1
ATOM 1435 C CA . ARG A 1 177 ? -15.979 7.090 20.225 1.00 82.94 177 ARG A CA 1
ATOM 1436 C C . ARG A 1 177 ? -16.751 8.389 20.465 1.00 82.94 177 ARG A C 1
ATOM 1438 O O . ARG A 1 177 ? -17.034 9.093 19.506 1.00 82.94 177 ARG A O 1
ATOM 1445 N N . ILE A 1 178 ? -17.042 8.736 21.721 1.00 84.31 178 ILE A N 1
ATOM 1446 C CA . ILE A 1 178 ? -17.682 10.013 22.080 1.00 84.31 178 ILE A CA 1
ATOM 1447 C C . ILE A 1 178 ? -16.764 11.196 21.751 1.00 84.31 178 ILE A C 1
ATOM 1449 O O . ILE A 1 178 ? -17.187 12.127 21.073 1.00 84.31 178 ILE A O 1
ATOM 1453 N N . VAL A 1 179 ? -15.498 11.152 22.186 1.00 84.38 179 VAL A N 1
ATOM 1454 C CA . VAL A 1 179 ? -14.521 12.233 21.938 1.00 84.38 179 VAL A CA 1
ATOM 1455 C C . VAL A 1 179 ? -14.298 12.464 20.442 1.00 84.38 179 VAL A C 1
ATOM 1457 O O . VAL A 1 179 ? -14.178 13.605 20.007 1.00 84.38 179 VAL A O 1
ATOM 1460 N N . PHE A 1 180 ? -14.288 11.395 19.645 1.00 78.69 180 PHE A N 1
ATOM 1461 C CA . PHE A 1 180 ? -14.162 11.472 18.191 1.00 78.69 180 PHE A CA 1
ATOM 1462 C C . PHE A 1 180 ? -15.478 11.790 17.465 1.00 78.69 180 PHE A C 1
ATOM 1464 O O . PHE A 1 180 ? -15.488 11.844 16.238 1.00 78.69 180 PHE A O 1
ATOM 1471 N N . GLY A 1 181 ? -16.588 11.994 18.183 1.00 78.19 181 GLY A N 1
ATOM 1472 C CA . GLY A 1 181 ? -17.894 12.290 17.585 1.00 78.19 181 GLY A CA 1
ATOM 1473 C C . GLY A 1 181 ? -18.528 11.113 16.832 1.00 78.19 181 GLY A C 1
ATOM 1474 O O . GLY A 1 181 ? -19.482 11.303 16.086 1.00 78.19 181 GLY A O 1
ATOM 1475 N N . LEU A 1 182 ? -18.019 9.896 17.034 1.00 81.19 182 LEU A N 1
ATOM 1476 C CA . LEU A 1 182 ? -18.552 8.643 16.487 1.00 81.19 182 LEU A CA 1
ATOM 1477 C C . LEU A 1 182 ? -19.741 8.107 17.306 1.00 81.19 182 LEU A C 1
ATOM 1479 O O . LEU A 1 182 ? -20.407 7.163 16.892 1.00 81.19 182 LEU A O 1
ATOM 1483 N N . SER A 1 183 ? -19.991 8.675 18.487 1.00 81.44 183 SER A N 1
ATOM 1484 C CA . SER A 1 183 ? -21.123 8.356 19.358 1.00 81.44 183 SER A CA 1
ATOM 1485 C C . SER A 1 183 ? -21.800 9.639 19.824 1.00 81.44 183 SER A C 1
ATOM 1487 O O . SER A 1 183 ? -21.132 10.595 20.207 1.00 81.44 183 SER A O 1
ATOM 1489 N N . SER A 1 184 ? -23.134 9.642 19.836 1.00 83.56 184 SER A N 1
ATOM 1490 C CA . SER A 1 184 ? -23.952 10.760 20.319 1.00 83.56 184 SER A CA 1
ATOM 1491 C C . SER A 1 184 ? -24.131 10.777 21.843 1.00 83.56 184 SER A C 1
ATOM 1493 O O . SER A 1 184 ? -24.827 11.648 22.367 1.00 83.56 184 SER A O 1
ATOM 1495 N N . LYS A 1 185 ? -23.552 9.812 22.574 1.00 86.56 185 LYS A N 1
ATOM 1496 C CA . LYS A 1 185 ? -23.618 9.768 24.042 1.00 86.56 185 LYS A CA 1
ATOM 1497 C C . LYS A 1 185 ? -22.803 10.920 24.636 1.00 86.56 185 LYS A C 1
ATOM 1499 O O . LYS A 1 185 ? -21.705 11.217 24.179 1.00 86.56 185 LYS A O 1
ATOM 1504 N N . LEU A 1 186 ? -23.325 11.563 25.679 1.00 85.56 186 LEU A N 1
ATOM 1505 C CA . LEU A 1 186 ? -22.602 12.621 26.384 1.00 85.56 186 LEU A CA 1
ATOM 1506 C C . LEU A 1 186 ? -21.443 12.035 27.192 1.00 85.56 186 LEU A C 1
ATOM 1508 O O . LEU A 1 186 ? -21.628 11.094 27.964 1.00 85.56 186 LEU A O 1
ATOM 1512 N N . LEU A 1 187 ? -20.267 12.654 27.071 1.00 86.00 187 LEU A N 1
ATOM 1513 C CA . LEU A 1 187 ? -19.053 12.219 27.766 1.00 86.00 187 LEU A CA 1
ATOM 1514 C C . LEU A 1 187 ? -19.238 12.175 29.289 1.00 86.00 187 LEU A C 1
ATOM 1516 O O . LEU A 1 187 ? -18.790 11.234 29.932 1.00 86.00 187 LEU A O 1
ATOM 1520 N N . ALA A 1 188 ? -19.943 13.160 29.854 1.00 83.62 188 ALA A N 1
ATOM 1521 C CA . ALA A 1 188 ? -20.217 13.221 31.289 1.00 83.62 188 ALA A CA 1
ATOM 1522 C C . ALA A 1 188 ? -21.011 12.001 31.790 1.00 83.62 188 ALA A C 1
ATOM 1524 O O . ALA A 1 188 ? -20.691 11.449 32.836 1.00 83.62 188 ALA A O 1
ATOM 1525 N N . VAL A 1 189 ? -21.996 11.540 31.011 1.00 86.25 189 VAL A N 1
ATOM 1526 C CA . VAL A 1 189 ? -22.829 10.380 31.368 1.00 86.25 189 VAL A CA 1
ATOM 1527 C C . VAL A 1 189 ? -22.004 9.093 31.352 1.00 86.25 189 VAL A C 1
ATOM 1529 O O . VAL A 1 189 ? -22.125 8.271 32.253 1.00 86.25 189 VAL A O 1
ATOM 1532 N N . GLU A 1 190 ? -21.134 8.927 30.354 1.00 86.44 190 GLU A N 1
ATOM 1533 C CA . GLU A 1 190 ? -20.249 7.759 30.267 1.00 86.44 190 GLU A CA 1
ATOM 1534 C C . GLU A 1 190 ? -19.235 7.706 31.419 1.00 86.44 190 GLU A C 1
ATOM 1536 O O . GLU A 1 190 ? -19.006 6.643 31.997 1.00 86.44 190 GLU A O 1
ATOM 1541 N N . LEU A 1 191 ? -18.635 8.846 31.772 1.00 84.44 191 LEU A N 1
ATOM 1542 C CA . LEU A 1 191 ? -17.659 8.921 32.860 1.00 84.44 191 LEU A CA 1
ATOM 1543 C C . LEU A 1 191 ? -18.300 8.606 34.218 1.00 84.44 191 LEU A C 1
ATOM 1545 O O . LEU A 1 191 ? -17.733 7.821 34.978 1.00 84.44 191 LEU A O 1
ATOM 1549 N N . ASP A 1 192 ? -19.498 9.130 34.487 1.00 84.69 192 ASP A N 1
ATOM 1550 C CA . ASP A 1 192 ? -20.241 8.847 35.721 1.00 84.69 192 ASP A CA 1
ATOM 1551 C C . ASP A 1 192 ? -20.620 7.362 35.847 1.00 84.69 192 ASP A C 1
ATOM 1553 O O . ASP A 1 192 ? -20.503 6.772 36.925 1.00 84.69 192 ASP A O 1
ATOM 1557 N N . GLU A 1 193 ? -21.062 6.732 34.757 1.00 82.44 193 GLU A N 1
ATOM 1558 C CA . GLU A 1 193 ? -21.404 5.304 34.738 1.00 82.44 193 GLU A CA 1
ATOM 1559 C C . GLU A 1 193 ? -20.168 4.418 34.931 1.00 82.44 193 GLU A C 1
ATOM 1561 O O . GLU A 1 193 ? -20.196 3.483 35.739 1.00 82.44 193 GLU A O 1
ATOM 1566 N N . THR A 1 194 ? -19.064 4.751 34.258 1.00 78.56 194 THR A N 1
ATOM 1567 C CA . THR A 1 194 ? -17.794 4.018 34.374 1.00 78.56 194 THR A CA 1
ATOM 1568 C C . THR A 1 194 ? -17.225 4.131 35.789 1.00 78.56 194 THR A C 1
ATOM 1570 O O . THR A 1 194 ? -16.755 3.144 36.359 1.00 78.56 194 THR A O 1
ATOM 1573 N N . GLN A 1 195 ? -17.313 5.318 36.395 1.00 77.56 195 GLN A N 1
ATOM 1574 C CA . GLN A 1 195 ? -16.847 5.568 37.757 1.00 77.56 195 GLN A CA 1
ATOM 1575 C C . GLN A 1 195 ? -17.713 4.855 38.807 1.00 77.56 195 GLN A C 1
ATOM 1577 O O . GLN A 1 195 ? -17.188 4.325 39.784 1.00 77.56 195 GLN A O 1
ATOM 1582 N N . ARG A 1 196 ? -19.032 4.752 38.603 1.00 73.50 196 ARG A N 1
ATOM 1583 C CA . ARG A 1 196 ? -19.896 3.936 39.477 1.00 73.50 196 ARG A CA 1
ATOM 1584 C C . ARG A 1 196 ? -19.614 2.441 39.349 1.00 73.50 196 ARG A C 1
ATOM 1586 O O . ARG A 1 196 ? -19.619 1.735 40.358 1.00 73.50 196 ARG A O 1
ATOM 1593 N N . GLN A 1 197 ? -19.356 1.951 38.137 1.00 74.19 197 GLN A N 1
ATOM 1594 C CA . GLN A 1 197 ? -19.003 0.547 37.914 1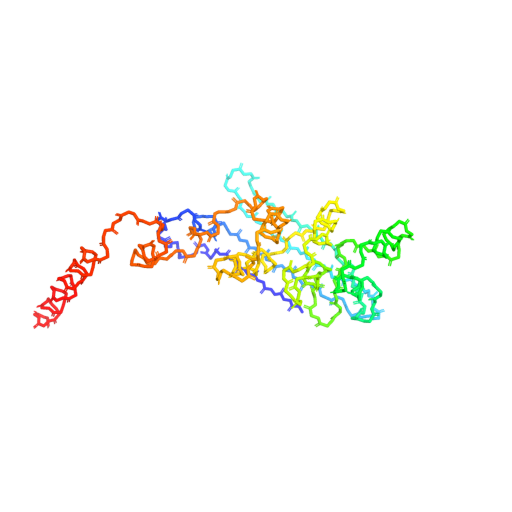.00 74.19 197 GLN A CA 1
ATOM 1595 C C . GLN A 1 197 ? -17.655 0.181 38.544 1.00 74.19 197 GLN A C 1
ATOM 1597 O O . GLN A 1 197 ? -17.560 -0.872 39.175 1.00 74.19 197 GLN A O 1
ATOM 1602 N N . SER A 1 198 ? -16.637 1.042 38.440 1.00 72.06 198 SER A N 1
ATOM 1603 C CA . SER A 1 198 ? -15.331 0.790 39.062 1.00 72.06 198 SER A CA 1
ATOM 1604 C C . SER A 1 198 ? -15.422 0.757 40.590 1.00 72.06 198 SER A C 1
ATOM 1606 O O . SER A 1 198 ? -14.906 -0.175 41.206 1.00 72.06 198 SER A O 1
ATOM 1608 N N . ILE A 1 199 ? -16.170 1.684 41.198 1.00 73.38 199 ILE A N 1
ATOM 1609 C CA . ILE A 1 199 ? -16.417 1.705 42.648 1.00 73.38 199 ILE A CA 1
ATOM 1610 C C . ILE A 1 199 ? -17.168 0.441 43.102 1.00 73.38 199 ILE A C 1
ATOM 1612 O O . ILE A 1 199 ? -16.785 -0.180 44.093 1.00 73.38 199 ILE A O 1
ATOM 1616 N N . SER A 1 200 ? -18.192 0.003 42.359 1.00 69.44 200 SER A N 1
ATOM 1617 C CA . SER A 1 200 ? -18.948 -1.218 42.684 1.00 69.44 200 SER A CA 1
ATOM 1618 C C . SER A 1 200 ? -18.13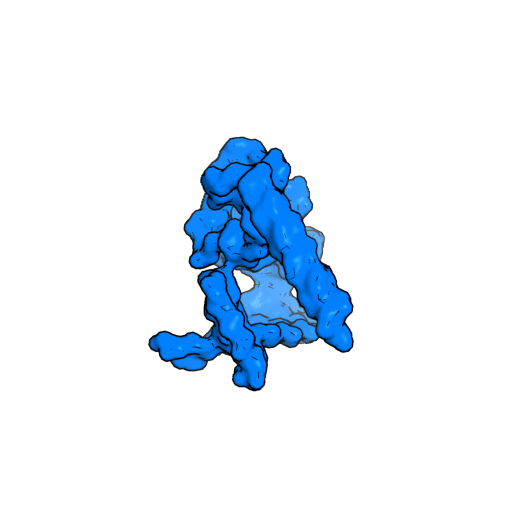8 -2.511 42.526 1.00 69.44 200 SER A C 1
ATOM 1620 O O . SER A 1 200 ? -18.455 -3.509 43.179 1.00 69.44 200 SER A O 1
ATOM 1622 N N . LEU A 1 201 ? -17.151 -2.540 41.628 1.00 70.12 201 LEU A N 1
ATOM 1623 C CA . LEU A 1 201 ? -16.261 -3.688 41.453 1.00 70.12 201 LEU A CA 1
ATOM 1624 C C . LEU A 1 201 ? -15.213 -3.745 42.567 1.00 70.12 201 LEU A C 1
ATOM 1626 O O . LEU A 1 201 ? -14.962 -4.825 43.099 1.00 70.12 201 LEU A O 1
ATOM 1630 N N . MET A 1 202 ? -14.669 -2.594 42.974 1.00 66.88 202 MET A N 1
ATOM 1631 C CA . MET A 1 202 ? -13.750 -2.508 44.113 1.00 66.88 202 MET A CA 1
ATOM 1632 C C . MET A 1 202 ? -14.426 -2.936 45.421 1.00 66.88 202 MET A C 1
ATOM 1634 O O . MET A 1 202 ? -13.871 -3.759 46.143 1.00 66.88 202 MET A O 1
ATOM 1638 N N . SER A 1 203 ? -15.670 -2.512 45.670 1.00 66.00 203 SER A N 1
ATOM 1639 C CA . SER A 1 203 ? -16.405 -2.914 46.880 1.00 66.00 203 SER A CA 1
ATOM 1640 C C . SER A 1 203 ? -16.740 -4.411 46.937 1.00 66.00 203 SER A C 1
ATOM 1642 O O . SER A 1 203 ? -16.959 -4.953 48.015 1.00 66.00 203 SER A O 1
ATOM 1644 N N . LYS A 1 204 ? -16.832 -5.090 45.784 1.00 69.06 204 LYS A N 1
ATOM 1645 C CA . LYS A 1 204 ? -17.044 -6.547 45.710 1.00 69.06 204 LYS A CA 1
ATOM 1646 C C . LYS A 1 204 ? -15.747 -7.338 45.875 1.00 69.06 204 LYS A C 1
ATOM 1648 O O . LYS A 1 204 ? -15.799 -8.459 46.366 1.00 69.06 204 LYS A O 1
ATOM 1653 N N . ALA A 1 205 ? -14.610 -6.775 45.470 1.00 60.81 205 ALA A N 1
ATOM 1654 C CA . ALA A 1 205 ? -13.300 -7.399 45.642 1.00 60.81 205 ALA A CA 1
ATOM 1655 C C . ALA A 1 205 ? -12.818 -7.358 47.103 1.00 60.81 205 ALA A C 1
ATOM 1657 O O . ALA A 1 205 ? -12.112 -8.260 47.523 1.00 60.81 205 ALA A O 1
ATOM 1658 N N . GLU A 1 206 ? -13.241 -6.359 47.882 1.00 61.69 206 GLU A N 1
ATOM 1659 C CA . GLU A 1 206 ? -12.958 -6.256 49.325 1.00 61.69 206 GLU A CA 1
ATOM 1660 C C . GLU A 1 206 ? -13.821 -7.194 50.196 1.00 61.69 206 GLU A C 1
ATOM 1662 O O . GLU A 1 206 ? -13.610 -7.285 51.403 1.00 61.69 206 GLU A O 1
ATOM 1667 N N . GLN A 1 207 ? -14.803 -7.886 49.604 1.00 54.91 207 GLN A N 1
ATOM 1668 C CA . GLN A 1 207 ? -15.686 -8.845 50.287 1.00 54.91 207 GLN A CA 1
ATOM 1669 C C . GLN A 1 207 ? -15.294 -10.321 50.057 1.00 54.91 207 GLN A C 1
ATOM 1671 O O . GLN A 1 207 ? -16.034 -11.213 50.480 1.00 54.91 207 GLN A O 1
ATOM 1676 N N . LEU A 1 208 ? -14.156 -10.580 49.402 1.00 47.84 208 LEU A N 1
ATOM 1677 C CA . LEU A 1 208 ? -13.540 -11.900 49.194 1.00 47.84 208 LEU A CA 1
ATOM 1678 C C . LEU A 1 208 ? -12.189 -11.971 49.911 1.00 47.84 208 LEU A C 1
ATOM 1680 O O . LEU A 1 208 ? -11.879 -13.067 50.429 1.00 47.84 208 LEU A O 1
#

pLDDT: mean 83.19, std 12.07, range [47.84, 97.88]

Radius of gyration: 22.12 Å; chains: 1; bounding box: 46×43×72 Å